Protein AF-A0A937T4M3-F1 (afdb_monomer_lite)

Secondary structure (DSSP, 8-state):
--------------------------TT-EEEEE-TT--TTS-S--SS--TTSS---BS-HHHHHHHHHHHHHTT---S-EEEEE-SEEEE-SS-----GGG---SSS-EEEEEPTT--EEEE-S------EE-STT-EE---HHHHTTS---S--EETTEEPPPP-SSPP-TT-TTTTT---EEEEESTT-TT-SEEEEPTT------S-GGG-EEEE--TTSS--EEEEEEEEETTTTEEEESS----SGGGG--

Foldseek 3Di:
DDDDDDDDDDDPPPPPPPPQPPPPDDVLEAEFEEECPADLQALRRACAQDPVNRHHHHPDPLSVQVSLLVCVVVVVRPWAYEYEYAADEAADCDDPDDDPSSQADPGHHYYYYHDPPHDYHYDPDDDDDAWDDDPDPDIDHDDVCVVVVVDDDDWDDDPNRIDDDDDPPDQDPVCNPPPRDFDFPAAVVGPDLFGQKTAGDPVRDDDPDPCQQVAWDFDQGDPSPDTDTFGFPDADVVRRMTGTPGTDDNDPVVPDD

pLDDT: mean 84.28, std 18.95, range [24.83, 98.69]

Sequence (257 aa):
MKDVALVLLTLAFSGRTLAEQPVTEKPNHAHFYVSAIGKDNWSGRLSVQNAEETDGPFATLTRARNAIRELKSEKRSKGPVTVMVLGGTYYLTEPFVLDSQDTGTDQEPITYTAYPGQKPILSGGRKIVGWEPYQGNILRCHLPETKEGRWSFRQLFFNGERQIRARWPNRKPNDPLYGGWAFVEATLPEGDQKAAEFRFAPDGAPRHWARPGQAEVNVFPWYCWVNDIIPVKQVDTGNRMIILGRRVQPGFMSLMP

Structure (mmCIF, N/CA/C/O backbone):
data_AF-A0A937T4M3-F1
#
_entry.id   AF-A0A937T4M3-F1
#
loop_
_atom_site.group_PDB
_atom_site.id
_atom_site.type_symbol
_atom_site.label_atom_id
_atom_site.label_alt_id
_atom_site.label_comp_id
_atom_site.label_asym_id
_atom_site.label_entity_id
_atom_site.label_seq_id
_atom_site.pdbx_PDB_ins_code
_atom_site.Cartn_x
_atom_site.Cartn_y
_atom_site.Cartn_z
_atom_site.occupancy
_atom_site.B_iso_or_equiv
_atom_site.auth_seq_id
_atom_site.auth_comp_id
_atom_site.auth_asym_id
_atom_site.auth_atom_id
_atom_site.pdbx_PDB_model_num
ATOM 1 N N . MET A 1 1 ? -6.800 -70.347 -1.970 1.00 42.44 1 MET A N 1
ATOM 2 C CA . MET A 1 1 ? -5.768 -69.866 -1.026 1.00 42.44 1 MET A CA 1
ATOM 3 C C . MET A 1 1 ? -5.317 -68.482 -1.460 1.00 42.44 1 MET A C 1
ATOM 5 O O . MET A 1 1 ? -4.947 -68.336 -2.620 1.00 42.44 1 MET A O 1
ATOM 9 N N . LYS A 1 2 ? -5.312 -67.546 -0.497 1.00 32.84 2 LYS A N 1
ATOM 10 C CA . LYS A 1 2 ? -5.018 -66.098 -0.565 1.00 32.84 2 LYS A CA 1
ATOM 11 C C . LYS A 1 2 ? -6.239 -65.201 -0.785 1.00 32.84 2 LYS A C 1
ATOM 13 O O . LYS A 1 2 ? -6.404 -64.581 -1.826 1.00 32.84 2 LYS A O 1
ATOM 18 N N . ASP A 1 3 ? -7.042 -65.132 0.272 1.00 31.11 3 ASP A N 1
ATOM 19 C CA . ASP A 1 3 ? -7.980 -64.050 0.557 1.00 31.11 3 ASP A CA 1
ATOM 20 C C . ASP A 1 3 ? -7.201 -62.752 0.826 1.00 31.11 3 ASP A C 1
ATOM 22 O O . ASP A 1 3 ? -6.301 -62.716 1.668 1.00 31.11 3 ASP A O 1
ATOM 26 N N . VAL A 1 4 ? -7.525 -61.688 0.092 1.00 32.62 4 VAL A N 1
ATOM 27 C CA . VAL A 1 4 ? -7.014 -60.334 0.333 1.00 32.62 4 VAL A CA 1
ATOM 28 C C . VAL A 1 4 ? -8.063 -59.596 1.157 1.00 32.62 4 VAL A C 1
ATOM 30 O O . VAL A 1 4 ? -9.140 -59.273 0.663 1.00 32.62 4 VAL A O 1
ATOM 33 N N . ALA A 1 5 ? -7.755 -59.352 2.430 1.00 29.91 5 ALA A N 1
ATOM 34 C CA . ALA A 1 5 ? -8.576 -58.536 3.314 1.00 29.91 5 ALA A CA 1
ATOM 35 C C . ALA A 1 5 ? -8.382 -57.046 2.986 1.00 29.91 5 ALA A C 1
ATOM 37 O O . ALA A 1 5 ? -7.282 -56.507 3.106 1.00 29.91 5 ALA A O 1
ATOM 38 N N . LEU A 1 6 ? -9.462 -56.379 2.580 1.00 25.73 6 LEU A N 1
ATOM 39 C CA . LEU A 1 6 ? -9.534 -54.928 2.438 1.00 25.73 6 LEU A CA 1
ATOM 40 C C . LEU A 1 6 ? -9.825 -54.317 3.818 1.00 25.73 6 LEU A C 1
ATOM 42 O O . LEU A 1 6 ? -10.944 -54.405 4.316 1.00 25.73 6 LEU A O 1
ATOM 46 N N . VAL A 1 7 ? -8.822 -53.703 4.448 1.00 29.66 7 VAL A N 1
ATOM 47 C CA . VAL A 1 7 ? -9.009 -52.918 5.679 1.00 29.66 7 VAL A CA 1
ATOM 48 C C . VAL A 1 7 ? -9.387 -51.490 5.283 1.00 29.66 7 VAL A C 1
ATOM 50 O O . VAL A 1 7 ? -8.541 -50.714 4.843 1.00 29.66 7 VAL A O 1
ATOM 53 N N . LEU A 1 8 ? -10.668 -51.140 5.426 1.00 25.50 8 LEU A N 1
ATOM 54 C CA . LEU A 1 8 ? -11.127 -49.752 5.373 1.00 25.50 8 LEU A CA 1
ATOM 55 C C . LEU A 1 8 ? -10.746 -49.057 6.688 1.00 25.50 8 LEU A C 1
ATOM 57 O O . LEU A 1 8 ? -11.335 -49.320 7.734 1.00 25.50 8 LEU A O 1
ATOM 61 N N . LEU A 1 9 ? -9.764 -48.158 6.635 1.00 24.83 9 LEU A N 1
ATOM 62 C CA . LEU A 1 9 ? -9.424 -47.272 7.744 1.00 24.83 9 LEU A CA 1
ATOM 63 C C . LEU A 1 9 ? -10.289 -46.004 7.647 1.00 24.83 9 LEU A C 1
ATOM 65 O O . LEU A 1 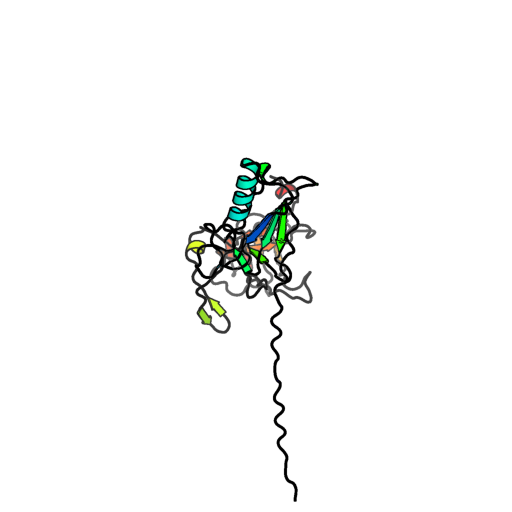9 ? -9.943 -45.050 6.952 1.00 24.83 9 LEU A O 1
ATOM 69 N N . THR A 1 10 ? -11.440 -45.983 8.317 1.00 30.28 10 THR A N 1
ATOM 70 C CA . THR A 1 10 ? -12.223 -44.752 8.501 1.00 30.28 10 THR A CA 1
ATOM 71 C C . THR A 1 10 ? -11.515 -43.837 9.498 1.00 30.28 10 THR A C 1
ATOM 73 O O . THR A 1 10 ? -11.584 -44.042 10.708 1.00 30.28 10 THR A O 1
ATOM 76 N N . LEU A 1 11 ? -10.833 -42.811 8.987 1.00 27.94 11 LEU A N 1
ATOM 77 C CA . LEU A 1 11 ? -10.357 -41.675 9.774 1.00 27.94 11 LEU A CA 1
ATOM 78 C C . LEU A 1 11 ? -11.560 -40.816 10.183 1.00 27.94 11 LEU A C 1
ATOM 80 O O . LEU A 1 11 ? -12.058 -40.005 9.405 1.00 27.94 11 LEU A O 1
ATOM 84 N N . ALA A 1 12 ? -12.032 -40.998 11.414 1.00 31.58 12 ALA A N 1
ATOM 85 C CA . ALA A 1 12 ? -12.946 -40.058 12.043 1.00 31.58 12 ALA A CA 1
ATOM 86 C C . ALA A 1 12 ? -12.181 -38.759 12.344 1.00 31.58 12 ALA A C 1
ATOM 88 O O . ALA A 1 12 ? -11.452 -38.669 13.331 1.00 31.58 12 ALA A O 1
ATOM 89 N N . PHE A 1 13 ? -12.334 -37.745 11.489 1.00 32.81 13 PHE A N 1
ATOM 90 C CA . PHE A 1 13 ? -11.972 -36.374 11.841 1.00 32.81 13 PHE A CA 1
ATOM 91 C C . PHE A 1 13 ? -12.965 -35.884 12.895 1.00 32.81 13 PHE A C 1
ATOM 93 O O . PHE A 1 13 ? -14.031 -35.356 12.583 1.00 32.81 13 PHE A O 1
ATOM 100 N N . SER A 1 14 ? -12.623 -36.064 14.167 1.00 35.25 14 SER A N 1
ATOM 101 C CA . SER A 1 14 ? -13.222 -35.296 15.250 1.00 35.25 14 SER A CA 1
ATOM 102 C C . SER A 1 14 ? -12.767 -33.848 15.086 1.00 35.25 14 SER A C 1
ATOM 104 O O . SER A 1 14 ? -11.708 -33.437 15.561 1.00 35.25 14 SER A O 1
ATOM 106 N N . GLY A 1 15 ? -13.561 -33.074 14.344 1.00 34.56 15 GLY A N 1
ATOM 107 C CA . GLY A 1 15 ? -13.435 -31.628 14.273 1.00 34.56 15 GLY A CA 1
ATOM 108 C C . GLY A 1 15 ? -13.580 -31.057 15.677 1.00 34.56 15 GLY A C 1
ATOM 109 O O . GLY A 1 15 ? -14.687 -30.865 16.170 1.00 34.56 15 GLY A O 1
ATOM 110 N N . ARG A 1 16 ? -12.454 -30.811 16.348 1.00 33.50 16 ARG A N 1
ATOM 111 C CA . ARG A 1 16 ? -12.427 -29.934 17.512 1.00 33.50 16 ARG A CA 1
ATOM 112 C C . ARG A 1 16 ? -12.706 -28.532 16.996 1.00 33.50 16 ARG A C 1
ATOM 114 O O . ARG A 1 16 ? -11.809 -27.872 16.479 1.00 33.50 16 ARG A O 1
ATOM 121 N N . THR A 1 17 ? -13.948 -28.088 17.140 1.00 36.16 17 THR A N 1
ATOM 122 C CA . THR A 1 17 ? -14.266 -26.665 17.195 1.00 36.16 17 THR A CA 1
ATOM 123 C C . THR A 1 17 ? -13.347 -26.069 18.257 1.00 36.16 17 THR A C 1
ATOM 125 O O . THR A 1 17 ? -13.448 -26.424 19.433 1.00 36.16 17 THR A O 1
ATOM 128 N N . LEU A 1 18 ? -12.379 -25.246 17.850 1.00 37.94 18 LEU A N 1
ATOM 129 C CA . LEU A 1 18 ? -11.660 -24.401 18.793 1.00 37.94 18 LEU A CA 1
ATOM 130 C C . LEU A 1 18 ? -12.721 -23.484 19.392 1.00 37.94 18 LEU A C 1
ATOM 132 O O . LEU A 1 18 ? -13.210 -22.586 18.714 1.00 37.94 18 LEU A O 1
ATOM 136 N N . ALA A 1 19 ? -13.139 -23.788 20.619 1.00 35.75 19 ALA A N 1
ATOM 137 C CA . ALA A 1 19 ? -13.998 -22.910 21.384 1.00 35.75 19 ALA A CA 1
ATOM 138 C C . ALA A 1 19 ? -13.319 -21.538 21.429 1.00 35.75 19 ALA A C 1
ATOM 140 O O . ALA A 1 19 ? -12.180 -21.417 21.889 1.00 35.75 19 ALA A O 1
ATOM 141 N N . GLU A 1 20 ? -14.006 -20.536 20.888 1.00 46.78 20 GLU A N 1
ATOM 142 C CA . GLU A 1 20 ? -13.655 -19.132 21.028 1.00 46.78 20 GLU A CA 1
ATOM 143 C C . GLU A 1 20 ? -13.553 -18.873 22.534 1.00 46.78 20 GLU A C 1
ATOM 145 O O . GLU A 1 20 ? -14.538 -19.021 23.259 1.00 46.78 20 GLU A O 1
ATOM 150 N N . GLN A 1 21 ? -12.343 -18.632 23.048 1.00 38.19 21 GLN A N 1
ATOM 151 C CA . GLN A 1 21 ? -12.206 -18.348 24.470 1.00 38.19 21 GLN A CA 1
ATOM 152 C C . GLN A 1 21 ? -12.848 -16.984 24.722 1.00 38.19 21 GLN A C 1
ATOM 154 O O . GLN A 1 21 ? -12.379 -15.999 24.144 1.00 38.19 21 GLN A O 1
ATOM 159 N N . PRO A 1 22 ? -13.905 -16.902 25.550 1.00 45.19 22 PRO A N 1
ATOM 160 C CA . PRO A 1 22 ? -14.488 -15.620 25.887 1.00 45.19 22 PRO A CA 1
ATOM 161 C C . PRO A 1 22 ? -13.402 -14.783 26.556 1.00 45.19 22 PRO A C 1
ATOM 163 O O . PRO A 1 22 ? -12.765 -15.214 27.520 1.00 45.19 22 PRO A O 1
ATOM 166 N N . VAL A 1 23 ? -13.162 -13.593 26.010 1.00 53.38 23 VAL A N 1
ATOM 167 C CA . VAL A 1 23 ? -12.323 -12.591 26.660 1.00 53.38 23 VAL A CA 1
ATOM 168 C C . VAL A 1 23 ? -12.981 -12.313 28.007 1.00 53.38 23 VAL A C 1
ATOM 170 O O . VAL A 1 23 ? -14.101 -11.815 28.058 1.00 53.38 23 VAL A O 1
ATOM 173 N N . THR A 1 24 ? -12.328 -12.703 29.102 1.00 45.25 24 THR A N 1
ATOM 174 C CA . THR A 1 24 ? -12.818 -12.429 30.455 1.00 45.25 24 THR A CA 1
ATOM 175 C C . THR A 1 24 ? -12.895 -10.917 30.639 1.00 45.25 24 THR A C 1
ATOM 177 O O . THR A 1 24 ? -11.853 -10.265 30.747 1.00 45.25 24 THR A O 1
ATOM 180 N N . GLU A 1 25 ? -14.112 -10.367 30.646 1.00 49.03 25 GLU A N 1
ATOM 181 C CA . GLU A 1 25 ? -14.362 -8.951 30.908 1.00 49.03 25 GLU A CA 1
ATOM 182 C C . GLU A 1 25 ? -13.807 -8.595 32.288 1.00 49.03 25 GLU A C 1
ATOM 184 O O . GLU A 1 25 ? -14.302 -9.039 33.326 1.00 49.03 25 GLU A O 1
ATOM 189 N N . LYS A 1 26 ? -12.745 -7.790 32.313 1.00 51.88 26 LYS A N 1
ATOM 190 C CA . LYS A 1 26 ? -12.347 -7.115 33.546 1.00 51.88 26 LYS A CA 1
ATOM 191 C C . LYS A 1 26 ? -13.388 -6.031 33.833 1.00 51.88 26 LYS A C 1
ATOM 193 O O . LYS A 1 26 ? -13.766 -5.314 32.902 1.00 51.88 26 LYS A O 1
ATOM 198 N N . PRO A 1 27 ? -13.831 -5.855 35.090 1.00 57.97 27 PRO A N 1
ATOM 199 C CA . PRO A 1 27 ? -14.722 -4.754 35.426 1.00 57.97 27 PRO A CA 1
ATOM 200 C C . PRO A 1 27 ? -14.080 -3.433 34.975 1.00 57.97 27 PRO A C 1
ATOM 202 O O . PRO A 1 27 ? -12.912 -3.177 35.259 1.00 57.97 27 PRO A O 1
ATOM 205 N N . ASN A 1 28 ? -14.850 -2.631 34.236 1.00 72.12 28 ASN A N 1
ATOM 206 C CA . ASN A 1 28 ? -14.458 -1.362 33.609 1.00 72.12 28 ASN A CA 1
ATOM 207 C C . ASN A 1 28 ? -13.518 -1.424 32.381 1.00 72.12 28 ASN A C 1
ATOM 209 O O . ASN A 1 28 ? -13.041 -0.377 31.947 1.00 72.12 28 ASN A O 1
ATOM 213 N N . HIS A 1 29 ? -13.285 -2.590 31.771 1.00 83.69 29 HIS A N 1
ATOM 214 C CA . HIS A 1 29 ? -12.584 -2.687 30.481 1.00 83.69 29 HIS A CA 1
ATOM 215 C C . HIS A 1 29 ? -13.592 -2.668 29.329 1.00 83.69 29 HIS A C 1
ATOM 217 O O . HIS A 1 29 ? -14.415 -3.571 29.201 1.00 83.69 29 HIS A O 1
ATOM 223 N N . ALA A 1 30 ? -13.531 -1.659 28.460 1.00 85.81 30 ALA A N 1
ATOM 224 C CA . ALA A 1 30 ? -1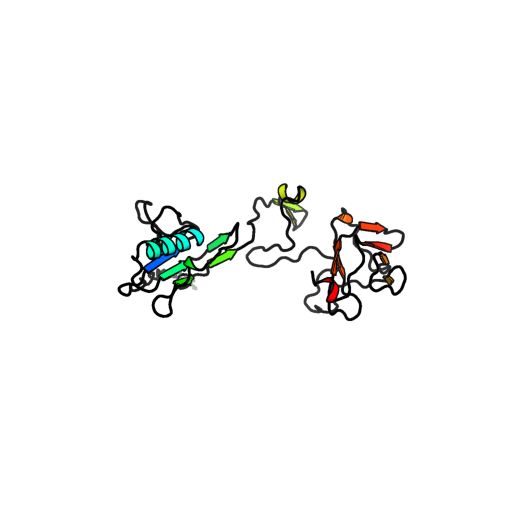4.409 -1.591 27.294 1.00 85.81 30 ALA A CA 1
ATOM 225 C C . ALA A 1 30 ? -13.796 -2.327 26.091 1.00 85.81 30 ALA A C 1
ATOM 227 O O . ALA A 1 30 ? -12.671 -2.037 25.680 1.00 85.81 30 ALA A O 1
ATOM 228 N N . HIS A 1 31 ? -14.555 -3.236 25.479 1.00 93.69 31 HIS A N 1
ATOM 229 C CA . HIS A 1 31 ? -14.153 -3.932 24.256 1.00 93.69 31 HIS A CA 1
ATOM 230 C C . HIS A 1 31 ? -14.969 -3.452 23.054 1.00 93.69 31 HIS A C 1
ATOM 232 O O . HIS A 1 31 ? -16.184 -3.262 23.151 1.00 93.69 31 HIS A O 1
ATOM 238 N N . PHE A 1 32 ? -14.292 -3.245 21.929 1.00 98.06 32 PHE A N 1
ATOM 239 C CA . PHE A 1 32 ? -14.907 -3.075 20.618 1.00 98.06 32 PHE A CA 1
ATOM 240 C C . PHE A 1 32 ? -14.309 -4.074 19.634 1.00 98.06 32 PHE A C 1
ATOM 242 O O . PHE A 1 32 ? -13.124 -4.394 19.711 1.00 98.06 32 PHE A O 1
ATOM 249 N N . TYR A 1 33 ? -15.114 -4.518 18.680 1.00 98.56 33 TYR A N 1
ATOM 250 C CA . TYR A 1 33 ? -14.721 -5.456 17.641 1.00 98.56 33 TYR A CA 1
ATOM 251 C C . TYR A 1 33 ? -14.877 -4.812 16.269 1.00 98.56 33 TYR A C 1
ATOM 253 O O . TYR A 1 33 ? -15.847 -4.098 16.014 1.00 98.56 33 TYR A O 1
ATOM 261 N N . VAL A 1 34 ? -13.915 -5.068 15.386 1.00 98.62 34 VAL A N 1
ATOM 262 C CA . VAL A 1 34 ? -13.933 -4.620 13.988 1.00 98.62 34 VAL A CA 1
ATOM 263 C C . VAL A 1 34 ? -13.806 -5.843 13.091 1.00 98.62 34 VAL A C 1
ATOM 265 O O . VAL A 1 34 ? -12.888 -6.637 13.279 1.00 98.62 34 VAL A O 1
ATOM 268 N N . SER A 1 35 ? -14.714 -5.995 12.129 1.00 98.00 35 SER A N 1
ATOM 269 C CA . SER A 1 35 ? -14.778 -7.132 11.208 1.00 98.00 35 SER A CA 1
ATOM 270 C C . SER A 1 35 ? -14.990 -6.669 9.771 1.00 98.00 35 SER A C 1
ATOM 272 O O . SER A 1 35 ? -15.768 -5.754 9.520 1.00 98.00 35 SER A O 1
ATOM 274 N N . ALA A 1 36 ? -14.359 -7.340 8.803 1.00 95.12 36 ALA A N 1
ATOM 275 C CA . ALA A 1 36 ? -14.521 -7.038 7.376 1.00 95.12 36 ALA A CA 1
ATOM 276 C C . ALA A 1 36 ? -15.955 -7.274 6.852 1.00 95.12 36 ALA A C 1
ATOM 278 O O . ALA A 1 36 ? -16.286 -6.824 5.757 1.00 95.12 36 ALA A O 1
ATOM 279 N N . ILE A 1 37 ? -16.789 -7.980 7.624 1.00 94.56 37 ILE A N 1
ATOM 280 C CA . ILE A 1 37 ? -18.222 -8.201 7.364 1.00 94.56 37 ILE A CA 1
ATOM 281 C C . ILE A 1 37 ? -19.127 -7.495 8.392 1.00 94.56 37 ILE A C 1
ATOM 283 O O . ILE A 1 37 ? -20.321 -7.771 8.447 1.00 94.56 37 ILE A O 1
ATOM 287 N N . GLY A 1 38 ? -18.557 -6.631 9.240 1.00 96.69 38 GLY A N 1
ATOM 288 C CA . GLY A 1 38 ? -19.299 -5.863 10.238 1.00 96.69 38 GLY A CA 1
ATOM 289 C C . GLY A 1 38 ? -20.151 -4.747 9.630 1.00 96.69 38 GLY A C 1
ATOM 290 O O . GLY A 1 38 ? -20.160 -4.539 8.413 1.00 96.69 38 GLY A O 1
ATOM 291 N N . LYS A 1 39 ? -20.841 -3.987 10.487 1.00 98.12 39 LYS A N 1
ATOM 292 C CA . LYS A 1 39 ? -21.606 -2.793 10.090 1.00 98.12 39 LYS A CA 1
ATOM 293 C C . LYS A 1 39 ? -21.333 -1.639 11.054 1.00 98.12 39 LYS A C 1
ATOM 295 O O . LYS A 1 39 ? -21.323 -1.814 12.267 1.00 98.12 39 LYS A O 1
ATOM 300 N N . ASP A 1 40 ? -21.129 -0.434 10.524 1.00 97.94 40 ASP A N 1
ATOM 301 C CA . ASP A 1 40 ? -20.774 0.740 11.343 1.00 97.94 40 ASP A CA 1
ATOM 302 C C . ASP A 1 40 ? -21.955 1.350 12.120 1.00 97.94 40 ASP A C 1
ATOM 304 O O . ASP A 1 40 ? -21.757 2.217 12.974 1.00 97.94 40 ASP A O 1
ATOM 308 N N . ASN A 1 41 ? -23.177 0.882 11.855 1.00 97.69 41 ASN A N 1
ATOM 309 C CA . ASN A 1 41 ? -24.376 1.222 12.620 1.00 97.69 41 ASN A CA 1
ATOM 310 C C . ASN A 1 41 ? -24.656 0.260 13.791 1.00 97.69 41 ASN A C 1
ATOM 312 O O . ASN A 1 41 ? -25.595 0.505 14.544 1.00 97.69 41 ASN A O 1
ATOM 316 N N . TRP A 1 42 ? -23.871 -0.808 13.952 1.00 97.94 42 TRP A N 1
ATOM 317 C CA . TRP A 1 42 ? -23.927 -1.681 15.125 1.00 97.94 42 TRP A CA 1
ATOM 318 C C . TRP A 1 42 ? -23.203 -1.056 16.324 1.00 97.94 42 TRP A C 1
ATOM 320 O O . TRP A 1 42 ? -22.601 0.010 16.210 1.00 97.94 42 TRP A O 1
ATOM 330 N N . SER A 1 43 ? -23.277 -1.689 17.494 1.00 97.00 43 SER A N 1
ATOM 331 C CA . SER A 1 43 ? -22.631 -1.210 18.721 1.00 97.00 43 SER A CA 1
ATOM 332 C C . SER A 1 43 ? -21.128 -1.490 18.758 1.00 97.00 43 SER A C 1
ATOM 334 O O . SER A 1 43 ? -20.401 -0.857 19.529 1.00 97.00 43 SER A O 1
ATOM 336 N N . GLY A 1 44 ? -20.663 -2.466 17.972 1.00 97.50 44 GLY A N 1
ATOM 337 C CA . GLY A 1 44 ? -19.290 -2.952 17.998 1.00 97.50 44 GLY A CA 1
ATOM 338 C C . GLY A 1 44 ? -18.947 -3.770 19.243 1.00 97.50 44 GLY A C 1
ATOM 339 O O . GLY A 1 44 ? -17.775 -4.081 19.436 1.00 97.50 44 GLY A O 1
ATOM 340 N N . ARG A 1 45 ? -19.912 -4.092 20.118 1.00 96.06 45 ARG A N 1
ATOM 341 C CA . ARG A 1 45 ? -19.672 -4.788 21.400 1.00 96.06 45 ARG A CA 1
ATOM 342 C C . ARG A 1 45 ? -19.640 -6.307 21.292 1.00 96.06 45 ARG 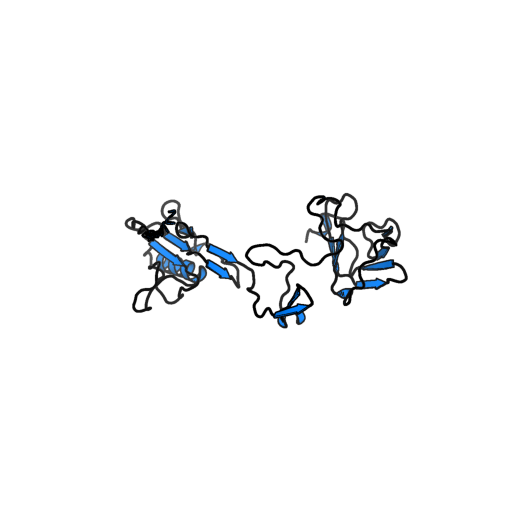A C 1
ATOM 344 O O . ARG A 1 45 ? -19.169 -6.957 22.218 1.00 96.06 45 ARG A O 1
ATOM 351 N N . LEU A 1 46 ? -20.096 -6.863 20.175 1.00 96.25 46 LEU A N 1
ATOM 352 C CA . LEU A 1 46 ? -20.086 -8.300 19.918 1.00 96.25 46 LEU A CA 1
ATOM 353 C C . LEU A 1 46 ? -19.028 -8.637 18.862 1.00 96.25 46 LEU A C 1
ATOM 355 O O . LEU A 1 46 ? -18.903 -7.933 17.860 1.00 96.25 46 LEU A O 1
ATOM 359 N N . SER A 1 47 ? -18.268 -9.715 19.072 1.00 94.56 47 SER A N 1
ATOM 360 C CA . SER A 1 47 ? -17.293 -10.208 18.085 1.00 94.56 47 SER A CA 1
ATOM 361 C C . SER A 1 47 ? -17.963 -10.858 16.873 1.00 94.56 47 SER A C 1
ATOM 363 O O . SER A 1 47 ? -17.383 -10.890 15.788 1.00 94.56 47 SER A O 1
ATOM 365 N N . VAL A 1 48 ? -19.196 -11.333 17.047 1.00 94.38 48 VAL A N 1
ATOM 366 C CA . VAL A 1 48 ? -20.036 -11.965 16.028 1.00 94.38 48 VAL A CA 1
ATOM 367 C C . VAL A 1 48 ? -21.377 -11.237 15.990 1.00 94.38 48 VAL A C 1
ATOM 369 O O . VAL A 1 48 ? -21.835 -10.729 17.012 1.00 94.38 48 VAL A O 1
ATOM 372 N N . GLN A 1 49 ? -21.996 -11.157 14.812 1.00 96.12 49 GLN A N 1
ATOM 373 C CA . GLN A 1 49 ? -23.350 -10.616 14.692 1.00 96.12 49 GLN A CA 1
ATOM 374 C C . GLN A 1 49 ? -24.347 -11.425 15.536 1.00 96.12 49 GLN A C 1
ATOM 376 O O . GLN A 1 49 ? -24.219 -12.649 15.641 1.00 96.12 49 GLN A O 1
ATOM 381 N N . ASN A 1 50 ? -25.345 -10.763 16.122 1.00 95.88 50 ASN A N 1
ATOM 382 C CA . ASN A 1 50 ? -26.442 -11.467 16.785 1.00 95.88 50 ASN A CA 1
ATOM 383 C C . ASN A 1 50 ? -27.386 -12.126 15.764 1.00 95.88 50 ASN A C 1
ATOM 385 O O . ASN A 1 50 ? -27.339 -11.839 14.567 1.00 95.88 50 ASN A O 1
ATOM 389 N N . ALA A 1 51 ? -28.252 -13.023 16.243 1.00 95.75 51 ALA A N 1
ATOM 390 C CA . ALA A 1 51 ? -29.166 -13.782 15.388 1.00 95.75 51 ALA A CA 1
ATOM 391 C C . ALA A 1 51 ? -30.159 -12.883 14.632 1.00 95.75 51 ALA A C 1
ATOM 393 O O . ALA A 1 51 ? -30.575 -13.210 13.524 1.00 95.75 51 ALA A O 1
ATOM 394 N N . GLU A 1 52 ? -30.508 -11.739 15.216 1.00 95.38 52 GLU A N 1
ATOM 395 C CA . GLU A 1 52 ? -31.434 -10.765 14.644 1.00 95.38 52 GLU A CA 1
ATOM 396 C C . GLU A 1 52 ? -30.760 -9.799 13.650 1.00 95.38 52 GLU A C 1
ATOM 398 O O . GLU A 1 52 ? -31.438 -8.953 13.073 1.00 95.38 52 GLU A O 1
ATOM 403 N N . GLU A 1 53 ? -29.436 -9.891 13.462 1.00 93.88 53 GLU A N 1
ATOM 404 C CA . GLU A 1 53 ? -28.610 -8.984 12.644 1.00 93.88 53 GLU A CA 1
ATOM 405 C C . GLU A 1 53 ? -28.753 -7.487 12.988 1.00 93.88 53 GLU A C 1
ATOM 407 O O . GLU A 1 53 ? -28.480 -6.595 12.170 1.00 93.88 53 GLU A O 1
ATOM 412 N N . THR A 1 54 ? -29.173 -7.199 14.218 1.00 96.31 54 THR A N 1
ATOM 413 C CA . THR A 1 54 ? -29.353 -5.847 14.752 1.00 96.31 54 THR A CA 1
ATOM 414 C C . THR A 1 54 ? -28.114 -5.327 15.473 1.00 96.31 54 THR A C 1
ATOM 416 O O . THR A 1 54 ? -28.003 -4.116 15.660 1.00 96.31 54 THR A O 1
ATOM 419 N N . ASP A 1 55 ? -27.172 -6.202 15.830 1.00 97.69 55 ASP A N 1
ATOM 420 C CA . ASP A 1 55 ? -25.911 -5.839 16.469 1.00 97.69 55 ASP A CA 1
ATOM 421 C C . ASP A 1 55 ? -24.758 -6.783 16.080 1.00 97.69 55 ASP A C 1
ATOM 423 O O . ASP A 1 55 ? -24.965 -7.886 15.573 1.00 97.69 55 ASP A O 1
ATOM 427 N N . GLY A 1 56 ? -23.522 -6.345 16.310 1.00 97.56 56 GLY A N 1
ATOM 428 C CA . GLY A 1 56 ? -22.312 -7.043 15.890 1.00 97.56 56 GLY A CA 1
ATOM 429 C C . GLY A 1 56 ? -21.062 -6.153 15.920 1.00 97.56 56 GLY A C 1
ATOM 430 O O . GLY A 1 56 ? -21.078 -5.070 16.514 1.00 97.56 56 GLY A O 1
ATOM 431 N N . PRO A 1 57 ? -19.968 -6.580 15.265 1.00 98.38 57 PRO A N 1
ATOM 432 C CA . PRO A 1 57 ? -18.734 -5.802 15.161 1.00 98.38 57 PRO A CA 1
ATOM 433 C C . PRO A 1 57 ? -18.880 -4.610 14.200 1.00 98.38 57 PRO A C 1
ATOM 435 O O . PRO A 1 57 ? -19.583 -4.687 13.192 1.00 98.38 57 PRO A O 1
ATOM 438 N N . PHE A 1 58 ? -18.138 -3.529 14.438 1.00 98.69 58 PHE A N 1
ATOM 439 C CA . PHE A 1 58 ? -18.026 -2.439 13.466 1.00 98.69 58 PHE A CA 1
ATOM 440 C C . PHE A 1 58 ? -17.395 -2.924 12.152 1.00 98.69 58 PHE A C 1
ATOM 442 O O . PHE A 1 58 ? -16.609 -3.875 12.145 1.00 98.69 58 PHE A O 1
ATOM 449 N N . ALA A 1 59 ? -17.691 -2.249 11.041 1.00 97.69 59 ALA A N 1
ATOM 450 C CA . ALA A 1 59 ? -17.046 -2.521 9.757 1.00 97.69 59 ALA A CA 1
ATOM 451 C C . ALA A 1 59 ? -15.653 -1.873 9.673 1.00 97.69 59 ALA A C 1
ATOM 453 O O . ALA A 1 59 ? -14.747 -2.405 9.026 1.00 97.69 59 ALA A O 1
ATOM 454 N N . THR A 1 60 ? -15.471 -0.713 10.316 1.00 97.81 60 THR A N 1
ATOM 455 C CA . THR A 1 60 ? -14.279 0.125 10.140 1.00 97.81 60 THR A CA 1
ATOM 456 C C . THR A 1 60 ? -13.565 0.485 11.444 1.00 97.81 60 THR A C 1
ATOM 458 O O . THR A 1 60 ? -14.164 0.650 12.509 1.00 97.81 60 THR A O 1
ATOM 461 N N . LEU A 1 61 ? -12.243 0.691 11.342 1.00 98.00 61 LEU A N 1
ATOM 462 C CA . LEU A 1 61 ? -11.434 1.283 12.418 1.00 98.00 61 LEU A CA 1
ATOM 463 C C . LEU A 1 61 ? -11.901 2.701 12.764 1.00 98.00 61 LEU A C 1
ATOM 465 O O . LEU A 1 61 ? -11.911 3.085 13.932 1.00 98.00 61 LEU A O 1
ATOM 469 N N . THR A 1 62 ? -12.311 3.470 11.753 1.00 97.81 62 THR A N 1
ATOM 470 C CA . THR A 1 62 ? -12.820 4.834 11.915 1.00 97.81 62 THR A CA 1
ATOM 471 C C . THR A 1 62 ? -14.047 4.862 12.816 1.00 97.81 62 THR A C 1
ATOM 473 O O . THR A 1 62 ? -14.112 5.686 13.731 1.00 97.81 62 THR A O 1
ATOM 476 N N . ARG A 1 63 ? -14.997 3.938 12.626 1.00 98.19 63 ARG A N 1
ATOM 477 C CA . ARG A 1 63 ? -16.163 3.847 13.504 1.00 98.19 63 ARG A CA 1
ATOM 478 C C . ARG A 1 63 ? -15.778 3.468 14.930 1.00 98.19 63 ARG A C 1
ATOM 480 O O . ARG A 1 63 ? -16.264 4.121 15.852 1.00 98.19 63 ARG A O 1
ATOM 487 N N . ALA A 1 64 ? -14.877 2.499 15.112 1.00 98.19 64 ALA A N 1
ATOM 488 C CA . ALA A 1 64 ? -14.384 2.116 16.437 1.00 98.19 64 ALA A CA 1
ATOM 489 C C . ALA A 1 64 ? -13.734 3.299 17.176 1.00 98.19 64 ALA A C 1
ATOM 491 O O . ALA A 1 64 ? -14.062 3.563 18.332 1.00 98.19 64 ALA A O 1
ATOM 492 N N . ARG A 1 65 ? -12.883 4.073 16.489 1.00 98.25 65 ARG A N 1
ATOM 493 C CA . ARG A 1 65 ? -12.300 5.316 17.018 1.00 98.25 65 ARG A CA 1
ATOM 494 C C . ARG A 1 65 ? -13.383 6.315 17.427 1.00 98.25 65 ARG A C 1
ATOM 496 O O . ARG A 1 65 ? -13.338 6.851 18.529 1.00 98.25 65 ARG A O 1
ATOM 503 N N . ASN A 1 66 ? -14.376 6.550 16.569 1.00 98.00 66 ASN A N 1
ATOM 504 C CA . ASN A 1 66 ? -15.464 7.485 16.867 1.00 98.00 66 ASN A CA 1
ATOM 505 C C . ASN A 1 66 ? -16.280 7.037 18.094 1.00 98.00 66 ASN A C 1
ATOM 507 O O . ASN A 1 66 ? -16.582 7.862 18.949 1.00 98.00 66 ASN A O 1
ATOM 511 N N . ALA A 1 67 ? -16.539 5.735 18.247 1.00 97.25 67 ALA A N 1
ATOM 512 C CA . ALA A 1 67 ? -17.215 5.192 19.425 1.00 97.25 67 ALA A CA 1
ATOM 513 C C . ALA A 1 67 ? -16.400 5.398 20.717 1.00 97.25 67 ALA A C 1
ATOM 515 O O . ALA A 1 67 ? -16.959 5.691 21.773 1.00 97.25 67 ALA A O 1
ATOM 516 N N . ILE A 1 68 ? -15.067 5.308 20.647 1.00 96.50 68 ILE A N 1
ATOM 517 C CA . ILE A 1 68 ? -14.189 5.645 21.780 1.00 96.50 68 ILE A CA 1
ATOM 518 C C . ILE A 1 68 ? -14.296 7.134 22.130 1.00 96.50 68 ILE A C 1
ATOM 520 O O . ILE A 1 68 ? -14.411 7.484 23.305 1.00 96.50 68 ILE A O 1
ATOM 524 N N . ARG A 1 69 ? -14.297 8.017 21.126 1.00 96.81 69 ARG A N 1
ATOM 525 C CA . ARG A 1 69 ? -14.467 9.465 21.335 1.00 96.81 69 ARG A CA 1
ATOM 526 C C . ARG A 1 69 ? -15.817 9.789 21.981 1.00 96.81 69 ARG A C 1
ATOM 528 O O . ARG A 1 69 ? -15.851 10.570 22.929 1.00 96.81 69 ARG A O 1
ATOM 535 N N . GLU A 1 70 ? -16.894 9.140 21.536 1.00 95.00 70 GLU A N 1
ATOM 536 C CA . GLU A 1 70 ? -18.231 9.231 22.144 1.00 95.00 70 GLU A CA 1
ATOM 537 C C . GLU A 1 70 ? -18.178 8.839 23.635 1.00 95.00 70 GLU A C 1
ATOM 539 O O . GLU A 1 70 ? -18.523 9.652 24.495 1.00 95.00 70 GLU A O 1
ATOM 544 N N . LEU A 1 71 ? -17.613 7.667 23.972 1.00 92.06 71 LEU A N 1
ATOM 545 C CA . LEU A 1 71 ? -17.447 7.221 25.368 1.00 92.06 71 LEU A CA 1
ATOM 546 C C . LEU A 1 71 ? -16.676 8.216 26.244 1.00 92.06 71 LEU A C 1
ATOM 548 O O . LEU A 1 71 ? -17.034 8.413 27.410 1.00 92.06 71 LEU A O 1
ATOM 552 N N . LYS A 1 72 ? -15.610 8.821 25.707 1.00 91.31 72 LYS A N 1
ATOM 553 C CA . LYS A 1 72 ? -14.804 9.819 26.425 1.00 91.31 72 LYS A CA 1
ATOM 554 C C . LYS A 1 72 ? -15.587 11.108 26.654 1.00 91.31 72 LYS A C 1
ATOM 556 O O . LYS A 1 72 ? -15.604 11.611 27.776 1.00 91.31 72 LYS A O 1
ATOM 561 N N . SER A 1 73 ? -16.252 11.616 25.617 1.00 91.81 73 SER A N 1
ATOM 562 C CA . SER A 1 73 ? -17.038 12.855 25.682 1.00 91.81 73 SER A CA 1
ATOM 563 C C . SER A 1 73 ? -18.166 12.776 26.715 1.00 91.81 73 SER A C 1
ATOM 565 O O . SER A 1 73 ? -18.397 13.720 27.467 1.00 91.81 73 SER A O 1
ATOM 567 N N . GLU A 1 74 ? -18.790 11.607 26.840 1.00 90.62 74 GLU A N 1
ATOM 568 C CA . GLU A 1 74 ? -19.876 11.347 27.783 1.00 90.62 74 GLU A CA 1
ATOM 569 C C . GLU A 1 74 ? -19.395 10.924 29.182 1.00 90.62 74 GLU A C 1
ATOM 571 O O . GLU A 1 74 ? -20.211 10.585 30.040 1.00 90.62 74 GLU A O 1
ATOM 576 N N . LYS A 1 75 ? -18.075 10.915 29.432 1.00 84.38 75 LYS A N 1
ATOM 577 C CA . LYS A 1 75 ? -17.462 10.448 30.692 1.00 84.38 75 LYS A CA 1
ATOM 578 C C . LYS A 1 75 ? -17.914 9.032 31.087 1.00 84.38 75 LYS A C 1
ATOM 580 O O . LYS A 1 75 ? -18.024 8.702 32.268 1.00 84.38 75 LYS A O 1
ATOM 585 N N . ARG A 1 76 ? -18.190 8.191 30.083 1.00 80.19 76 ARG A N 1
ATOM 586 C CA . ARG A 1 76 ? -18.604 6.786 30.239 1.00 80.19 76 ARG A CA 1
ATOM 587 C C . ARG A 1 76 ? -17.432 5.810 30.188 1.00 80.19 76 ARG A C 1
ATOM 589 O O . ARG A 1 76 ? -17.601 4.655 30.569 1.00 80.19 76 ARG A O 1
ATOM 596 N N . SER A 1 77 ? -16.259 6.256 29.740 1.00 76.69 77 SER A N 1
ATOM 597 C CA . SER A 1 77 ? -15.023 5.482 29.875 1.00 76.69 77 SER A CA 1
ATOM 598 C C . SER A 1 77 ? -14.639 5.400 31.353 1.00 76.69 77 SER A C 1
ATOM 600 O O . SER A 1 77 ? -14.452 6.435 31.986 1.00 76.69 77 SER A O 1
ATOM 602 N N . LYS A 1 78 ? -14.575 4.185 31.908 1.00 78.25 78 LYS A N 1
ATOM 603 C CA . LYS A 1 78 ? -14.219 3.926 33.319 1.00 78.25 78 LYS A CA 1
ATOM 604 C C . LYS A 1 78 ? -12.922 3.119 33.473 1.00 78.25 78 LYS A C 1
ATOM 606 O O . LYS A 1 78 ? -12.650 2.603 34.556 1.00 78.25 78 LYS A O 1
ATOM 611 N N . GLY A 1 79 ? -12.186 2.939 32.379 1.00 88.75 79 GLY A N 1
ATOM 612 C CA . GLY A 1 79 ? -11.000 2.101 32.325 1.00 88.75 79 GLY A CA 1
ATOM 613 C C . GLY A 1 79 ? -10.442 1.957 30.905 1.00 88.75 79 GLY A C 1
ATOM 614 O O . GLY A 1 79 ? -10.837 2.708 30.005 1.00 88.75 79 GLY A O 1
ATOM 615 N N . PRO A 1 80 ? -9.523 0.997 30.691 1.00 93.81 80 PRO A N 1
ATOM 616 C CA . PRO A 1 80 ? -8.898 0.740 29.397 1.00 93.81 80 PRO A CA 1
ATOM 617 C C . PRO A 1 80 ? -9.915 0.416 28.299 1.00 93.81 80 PRO A C 1
ATOM 619 O O . PRO A 1 80 ? -10.953 -0.207 28.551 1.00 93.81 80 PRO A O 1
ATOM 622 N N . VAL A 1 81 ? -9.576 0.767 27.057 1.00 95.94 81 VAL A N 1
ATOM 623 C CA . VAL A 1 81 ? -10.372 0.411 25.877 1.00 95.94 81 VAL A CA 1
ATOM 624 C C . VAL A 1 81 ? -9.540 -0.428 24.918 1.00 95.94 81 VAL A C 1
ATOM 626 O O . VAL A 1 81 ? -8.424 -0.061 24.555 1.00 95.94 81 VAL A O 1
ATOM 629 N N . THR A 1 82 ? -10.080 -1.559 24.468 1.00 97.44 82 THR A N 1
ATOM 630 C CA . THR A 1 82 ? -9.433 -2.397 23.453 1.00 97.44 82 THR A CA 1
ATOM 631 C C . THR A 1 82 ? -10.326 -2.570 22.238 1.00 97.44 82 THR A C 1
ATOM 633 O O . THR A 1 82 ? -11.449 -3.051 22.349 1.00 97.44 82 THR A O 1
ATOM 636 N N . VAL A 1 83 ? -9.789 -2.227 21.072 1.00 98.31 83 VAL A N 1
ATOM 637 C CA . VAL A 1 83 ? -10.360 -2.526 19.761 1.00 98.31 83 VAL A CA 1
ATOM 638 C C . VAL A 1 83 ? -9.683 -3.783 19.225 1.00 98.31 83 VAL A C 1
ATOM 640 O O . VAL A 1 83 ? -8.487 -3.771 18.929 1.00 98.31 83 VAL A O 1
ATOM 643 N N . MET A 1 84 ? -10.437 -4.871 19.111 1.00 98.50 84 MET A N 1
ATOM 644 C CA . MET A 1 84 ? -9.978 -6.137 18.549 1.00 98.50 84 MET A CA 1
ATOM 645 C C . MET A 1 84 ? -10.402 -6.240 17.085 1.00 98.50 84 MET A C 1
ATOM 647 O O . MET A 1 84 ? -11.588 -6.266 16.760 1.00 98.50 84 MET A O 1
ATOM 651 N N . VAL A 1 85 ? -9.423 -6.305 16.191 1.00 98.62 85 VAL A N 1
ATOM 652 C CA . VAL A 1 85 ? -9.637 -6.373 14.746 1.00 98.62 85 VAL A CA 1
ATOM 653 C C . VAL A 1 85 ? -9.592 -7.832 14.307 1.00 98.62 85 VAL A C 1
ATOM 655 O O . VAL A 1 85 ? -8.556 -8.495 14.412 1.00 98.62 85 VAL A O 1
ATOM 658 N N . LEU A 1 86 ? -10.722 -8.339 13.825 1.00 98.50 86 LEU A N 1
ATOM 659 C CA . LEU A 1 86 ? -10.859 -9.700 13.322 1.00 98.50 86 LEU A CA 1
ATOM 660 C C . LEU A 1 86 ? -10.075 -9.871 12.013 1.00 98.50 86 LEU A C 1
ATOM 662 O O . LEU A 1 86 ? -9.782 -8.914 11.296 1.00 98.50 86 LEU A O 1
ATOM 666 N N . GLY A 1 87 ? -9.725 -11.109 11.693 1.00 97.56 87 GLY A N 1
ATOM 667 C CA . GLY A 1 87 ? -9.020 -11.503 10.485 1.00 97.56 87 GLY A CA 1
ATOM 668 C C . GLY A 1 87 ? -9.765 -11.076 9.224 1.00 97.56 87 GLY A C 1
ATOM 669 O O . GLY A 1 87 ? -10.988 -11.123 9.142 1.00 97.56 87 GLY A O 1
ATOM 670 N N . GLY A 1 88 ? -9.001 -10.646 8.227 1.00 95.12 88 GLY A N 1
ATOM 671 C CA . GLY A 1 88 ? -9.541 -10.080 6.998 1.00 95.12 88 GLY A CA 1
ATOM 672 C C . GLY A 1 88 ? -8.611 -9.022 6.424 1.00 95.12 88 GLY A C 1
ATOM 673 O O . GLY A 1 88 ? -7.604 -8.660 7.033 1.00 95.12 88 GLY A O 1
ATOM 674 N N . THR A 1 89 ? -8.931 -8.533 5.229 1.00 94.88 89 THR A N 1
ATOM 675 C CA . THR A 1 89 ? -8.232 -7.393 4.622 1.00 94.88 89 THR A CA 1
ATOM 676 C C . THR A 1 89 ? -9.142 -6.176 4.637 1.00 94.88 89 THR A C 1
ATOM 678 O O . THR A 1 89 ? -10.191 -6.182 3.998 1.00 94.88 89 THR A O 1
ATOM 681 N N . TYR A 1 90 ? -8.710 -5.136 5.340 1.00 96.50 90 TYR A N 1
ATOM 682 C CA . TYR A 1 90 ? -9.398 -3.860 5.476 1.00 96.50 90 TYR A CA 1
ATOM 683 C C . TYR A 1 90 ? -8.749 -2.869 4.518 1.00 96.50 90 TYR A C 1
ATOM 685 O O . TYR A 1 90 ? -7.631 -2.407 4.753 1.00 96.50 90 TYR A O 1
ATOM 693 N N . TYR A 1 91 ? -9.427 -2.594 3.407 1.00 94.75 91 TYR A N 1
ATOM 694 C CA . TYR A 1 91 ? -8.961 -1.628 2.418 1.00 94.75 91 TYR A CA 1
ATOM 695 C C . TYR A 1 91 ? -9.289 -0.211 2.893 1.00 94.75 91 TYR A C 1
ATOM 697 O O . TYR A 1 91 ? -10.457 0.143 3.030 1.00 94.75 91 TYR A O 1
ATOM 705 N N . LEU A 1 92 ? -8.256 0.582 3.156 1.00 95.38 92 LEU A N 1
ATOM 706 C CA . LEU A 1 92 ? -8.364 1.959 3.616 1.00 95.38 92 LEU A CA 1
ATOM 707 C C . LEU A 1 92 ? -8.318 2.895 2.406 1.00 95.38 92 LEU A C 1
ATOM 709 O O . LEU A 1 92 ? -7.313 2.950 1.698 1.00 95.38 92 LEU A O 1
ATOM 713 N N . THR A 1 93 ? -9.404 3.627 2.165 1.00 92.44 93 THR A N 1
ATOM 714 C CA . THR A 1 93 ? -9.471 4.658 1.113 1.00 92.44 93 THR A CA 1
ATOM 715 C C . THR A 1 93 ? -8.828 5.975 1.539 1.00 92.44 93 THR A C 1
ATOM 717 O O . THR A 1 93 ? -8.515 6.807 0.693 1.00 92.44 93 THR A O 1
ATOM 720 N N . GLU A 1 94 ? -8.617 6.151 2.841 1.00 94.19 94 GLU A N 1
ATOM 721 C CA . GLU A 1 94 ? -7.999 7.314 3.469 1.00 94.19 94 GLU A CA 1
ATOM 722 C C . GLU A 1 94 ? -7.161 6.880 4.686 1.00 94.19 94 GLU A C 1
ATOM 724 O O . GLU A 1 94 ? -7.359 5.775 5.206 1.00 94.19 94 GLU A O 1
ATOM 729 N N . PRO A 1 95 ? -6.210 7.707 5.155 1.00 96.06 95 PRO A N 1
ATOM 730 C CA . PRO A 1 95 ? -5.451 7.405 6.362 1.00 96.06 95 PRO A CA 1
ATOM 731 C C . PRO A 1 95 ? -6.358 7.229 7.585 1.00 96.06 95 PRO A C 1
ATOM 733 O O . PRO A 1 95 ? -7.275 8.015 7.819 1.00 96.06 95 PRO A O 1
ATOM 736 N N . PHE A 1 96 ? -6.048 6.246 8.430 1.00 97.06 96 PHE A N 1
ATOM 737 C CA . PHE A 1 96 ? -6.640 6.165 9.762 1.00 97.06 96 PHE A CA 1
ATOM 738 C C . PHE A 1 96 ? -5.976 7.204 10.676 1.00 97.06 96 PHE A C 1
ATOM 740 O O . PHE A 1 96 ? -4.883 6.985 11.195 1.00 97.06 96 PHE A O 1
ATOM 747 N N . VAL A 1 97 ? -6.613 8.367 10.813 1.00 97.00 97 VAL A N 1
ATOM 748 C CA . VAL A 1 97 ? -6.079 9.497 11.587 1.00 97.00 97 VAL A CA 1
ATOM 749 C C . VAL A 1 97 ? -6.356 9.304 13.077 1.00 97.00 97 VAL A C 1
ATOM 751 O O . VAL A 1 97 ? -7.500 9.080 13.470 1.00 97.00 97 VAL A O 1
ATOM 754 N N . LEU A 1 98 ? -5.322 9.441 13.902 1.00 97.56 98 LEU A N 1
ATOM 755 C CA . LEU A 1 98 ? -5.431 9.533 15.355 1.00 97.56 98 LEU A CA 1
ATOM 756 C C . LEU A 1 98 ? -4.945 10.919 15.788 1.00 97.56 98 LEU A C 1
ATOM 758 O O . LEU A 1 98 ? -3.871 11.349 15.366 1.00 97.56 98 LEU A O 1
ATOM 762 N N . ASP A 1 99 ? -5.739 11.618 16.593 1.00 97.31 99 ASP A N 1
ATOM 763 C CA . ASP A 1 99 ? -5.434 12.956 17.109 1.00 97.31 99 ASP A CA 1
ATOM 764 C C . ASP A 1 99 ? -5.496 12.996 18.647 1.00 97.31 99 ASP A C 1
ATOM 766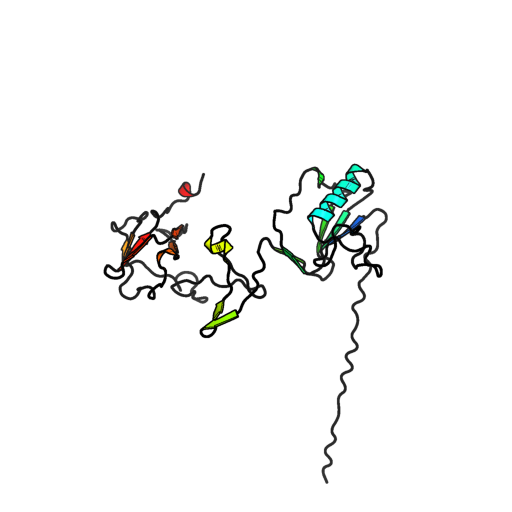 O O . ASP A 1 99 ? -5.599 11.964 19.312 1.00 97.31 99 ASP A O 1
ATOM 770 N N . SER A 1 100 ? -5.406 14.189 19.240 1.00 96.50 100 SER A N 1
ATOM 771 C CA . SER A 1 100 ? -5.398 14.365 20.699 1.00 96.50 100 SER A CA 1
ATOM 772 C C . SER A 1 100 ? -6.651 13.825 21.404 1.00 96.50 100 SER A C 1
ATOM 774 O O . SER A 1 100 ? -6.590 13.482 22.587 1.00 96.50 100 SER A O 1
ATOM 776 N N . GLN A 1 101 ? -7.781 13.691 20.704 1.00 95.56 101 GLN A N 1
ATOM 777 C CA . GLN A 1 101 ? -9.004 13.094 21.244 1.00 95.56 101 GLN A CA 1
ATOM 778 C C . GLN A 1 101 ? -8.880 11.579 21.429 1.00 95.56 101 GLN A C 1
ATOM 780 O O . GLN A 1 101 ? -9.635 11.003 22.215 1.00 95.56 101 GLN A O 1
ATOM 785 N N . ASP A 1 102 ? -7.918 10.933 20.771 1.00 96.62 102 ASP A N 1
ATOM 786 C CA . ASP A 1 102 ? -7.703 9.482 20.813 1.00 96.62 102 ASP A CA 1
ATOM 787 C C . ASP A 1 102 ? -6.646 9.059 21.840 1.00 96.62 102 ASP A C 1
ATOM 789 O O . ASP A 1 102 ? -6.356 7.875 21.992 1.00 96.62 102 ASP A O 1
ATOM 793 N N . THR A 1 103 ? -6.085 10.018 22.576 1.00 94.38 103 THR A N 1
ATOM 794 C CA . THR A 1 103 ? -5.100 9.766 23.630 1.00 94.38 103 THR A CA 1
ATOM 795 C C . THR A 1 103 ? -5.731 9.016 24.807 1.00 94.38 103 THR A C 1
ATOM 797 O O . THR A 1 103 ? -6.753 9.447 25.349 1.00 94.38 103 THR A O 1
ATOM 800 N N . GLY A 1 104 ? -5.126 7.897 25.208 1.00 92.50 104 GLY A N 1
ATOM 801 C CA . GLY A 1 104 ? -5.391 7.235 26.492 1.00 92.50 104 GLY A CA 1
ATOM 802 C C . GLY A 1 104 ? -4.473 7.761 27.600 1.00 92.50 104 GLY A C 1
ATOM 803 O O . GLY A 1 104 ? -3.665 8.658 27.372 1.00 92.50 104 GLY A O 1
ATOM 804 N N . THR A 1 105 ? -4.567 7.188 28.795 1.00 92.06 105 THR A N 1
ATOM 805 C CA . THR A 1 105 ? -3.588 7.410 29.877 1.00 92.06 105 THR A CA 1
ATOM 806 C C . THR A 1 105 ? -2.874 6.104 30.210 1.00 92.06 105 THR A C 1
ATOM 808 O O . THR A 1 105 ? -3.303 5.042 29.765 1.00 92.06 105 THR A O 1
ATOM 811 N N . ASP A 1 106 ? -1.824 6.152 31.030 1.00 91.50 106 ASP A N 1
ATOM 812 C CA . ASP A 1 106 ? -1.142 4.934 31.492 1.00 91.50 106 ASP A CA 1
ATOM 813 C C . ASP A 1 106 ? -2.087 3.975 32.242 1.00 91.50 106 ASP A C 1
ATOM 815 O O . ASP A 1 106 ? -1.910 2.761 32.189 1.00 91.50 106 ASP A O 1
ATOM 819 N N . GLN A 1 107 ? -3.111 4.509 32.923 1.00 90.69 107 GLN A N 1
ATOM 820 C CA . GLN A 1 107 ? -4.118 3.718 33.647 1.00 90.69 107 GLN A CA 1
ATOM 821 C C . GLN A 1 107 ? -5.309 3.315 32.764 1.00 90.69 107 GLN A C 1
ATOM 823 O O . GLN A 1 107 ? -5.955 2.298 33.011 1.00 90.69 107 GLN A O 1
ATOM 828 N N . GLU A 1 108 ? -5.591 4.092 31.718 1.00 92.25 108 GLU A N 1
ATOM 829 C CA . GLU A 1 108 ? -6.705 3.885 30.789 1.00 92.25 108 GLU A CA 1
ATOM 830 C C . GLU A 1 108 ? -6.204 3.928 29.333 1.00 92.25 108 GLU A C 1
ATOM 832 O O . GLU A 1 108 ? -6.527 4.858 28.580 1.00 92.25 108 GLU A O 1
ATOM 837 N N . PRO A 1 109 ? -5.364 2.964 28.913 1.00 95.19 109 PRO A N 1
ATOM 838 C CA . PRO A 1 109 ? -4.833 2.946 27.562 1.00 95.19 109 PRO A CA 1
ATOM 839 C C . PRO A 1 109 ? -5.926 2.604 26.547 1.00 95.19 109 PRO A C 1
ATOM 841 O O . PRO A 1 109 ? -6.856 1.841 26.822 1.00 95.19 109 PRO A O 1
ATOM 844 N N . ILE A 1 110 ? -5.760 3.120 25.330 1.00 96.88 110 ILE A N 1
ATOM 845 C CA . ILE A 1 110 ? -6.553 2.736 24.161 1.00 96.88 110 ILE A CA 1
ATOM 846 C C . ILE A 1 110 ? -5.670 1.852 23.283 1.00 96.88 110 ILE A C 1
ATOM 848 O O . ILE A 1 110 ? -4.637 2.291 22.785 1.00 96.88 110 ILE A O 1
ATOM 852 N N . THR A 1 111 ? -6.054 0.590 23.112 1.00 97.38 111 THR A N 1
ATOM 853 C CA . THR A 1 111 ? -5.272 -0.412 22.374 1.00 97.38 111 THR A CA 1
ATOM 854 C C . THR A 1 111 ? -6.028 -0.891 21.147 1.00 97.38 111 THR A C 1
ATOM 856 O O . THR A 1 111 ? -7.149 -1.373 21.261 1.00 97.38 111 THR A O 1
ATOM 859 N N . TYR A 1 112 ? -5.387 -0.833 19.983 1.00 97.94 112 TYR A N 1
ATOM 860 C CA . TYR A 1 112 ? -5.839 -1.514 18.771 1.00 97.94 112 TYR A CA 1
ATOM 861 C C . TYR A 1 112 ? -4.995 -2.771 18.595 1.00 97.94 112 TYR A C 1
ATOM 863 O O . TYR A 1 112 ? -3.769 -2.692 18.556 1.00 97.94 112 TYR A O 1
ATOM 871 N N . THR A 1 113 ? -5.634 -3.930 18.517 1.00 97.88 113 THR A N 1
ATOM 872 C CA . THR A 1 113 ? -4.937 -5.216 18.440 1.00 97.88 113 THR A CA 1
ATOM 873 C C . THR A 1 113 ? -5.645 -6.168 17.490 1.00 97.88 113 THR A C 1
ATOM 875 O O . THR A 1 113 ? -6.837 -6.028 17.224 1.00 97.88 113 THR A O 1
ATOM 878 N N . ALA A 1 114 ? -4.921 -7.162 16.984 1.00 98.19 114 ALA A N 1
ATOM 879 C CA . ALA A 1 114 ? -5.548 -8.285 16.309 1.00 98.19 114 ALA A CA 1
ATOM 880 C C . ALA A 1 114 ? -6.408 -9.083 17.299 1.00 98.19 114 ALA A C 1
ATOM 882 O O . ALA A 1 114 ? -6.020 -9.279 18.454 1.00 98.19 114 ALA A O 1
ATOM 883 N N . TYR A 1 115 ? -7.556 -9.574 16.837 1.00 97.00 115 TYR A N 1
ATOM 884 C CA . TYR A 1 115 ? -8.313 -10.576 17.578 1.00 97.00 115 TYR A CA 1
ATOM 885 C C . TYR A 1 115 ? -7.427 -11.823 17.790 1.00 97.00 115 TYR A C 1
ATOM 887 O O . TYR A 1 115 ? -6.720 -12.213 16.852 1.00 97.00 115 TYR A O 1
ATOM 895 N N . PRO A 1 116 ? -7.421 -12.450 18.984 1.00 95.88 116 PRO A N 1
ATOM 896 C CA . PRO A 1 116 ? -6.530 -13.567 19.292 1.00 95.88 116 PRO A CA 1
ATOM 897 C C . PRO A 1 116 ? -6.505 -14.657 18.212 1.00 95.88 116 PRO A C 1
ATOM 899 O O . PRO A 1 116 ? -7.540 -15.152 17.772 1.00 95.88 116 PRO A O 1
ATOM 902 N N . GLY A 1 117 ? -5.301 -15.021 17.761 1.00 96.94 117 GLY A N 1
ATOM 903 C CA . GLY A 1 117 ? -5.091 -16.045 16.729 1.00 96.94 117 GLY A CA 1
ATOM 904 C C . GLY A 1 117 ? -5.414 -15.615 15.292 1.00 96.94 117 GLY A C 1
ATOM 905 O O . GLY A 1 117 ? -5.142 -16.375 14.363 1.00 96.94 117 GLY A O 1
ATOM 906 N N . GLN A 1 118 ? -5.941 -14.409 15.078 1.00 97.31 118 GLN A N 1
ATOM 907 C CA . GLN A 1 118 ? -6.294 -13.896 13.755 1.00 97.31 118 GLN A CA 1
ATOM 908 C C . GLN A 1 118 ? -5.251 -12.894 13.235 1.00 97.31 118 GLN A C 1
ATOM 910 O O . GLN A 1 118 ? -4.445 -12.345 13.986 1.00 97.31 118 GLN A O 1
ATOM 915 N N . LYS A 1 119 ? -5.233 -12.675 11.914 1.00 96.75 119 LYS A N 1
ATOM 916 C CA . LYS A 1 119 ? -4.270 -11.795 11.228 1.00 96.75 119 LYS A CA 1
ATOM 917 C C . LYS A 1 119 ? -4.999 -10.761 10.360 1.00 96.75 119 LYS A C 1
ATOM 919 O O . LYS A 1 119 ? -5.174 -10.998 9.163 1.00 96.75 119 LYS A O 1
ATOM 924 N N . PRO A 1 120 ? -5.470 -9.644 10.937 1.00 97.50 120 PRO A N 1
ATOM 925 C CA . PRO A 1 120 ? -6.004 -8.534 10.157 1.00 97.50 120 PRO A CA 1
ATOM 926 C C . PRO A 1 120 ? -4.903 -7.882 9.310 1.00 97.50 120 PRO A C 1
ATOM 928 O O . PRO A 1 120 ? -3.777 -7.695 9.768 1.00 97.50 120 PRO A O 1
ATOM 931 N N . ILE A 1 121 ? -5.238 -7.502 8.078 1.00 96.00 121 ILE A N 1
ATOM 932 C CA . ILE A 1 121 ? -4.366 -6.747 7.171 1.00 96.00 121 ILE A CA 1
ATOM 933 C C . ILE A 1 121 ? -5.014 -5.392 6.916 1.00 96.00 121 ILE A C 1
ATOM 935 O O . ILE A 1 121 ? -6.084 -5.326 6.313 1.00 96.00 121 ILE A O 1
ATOM 939 N N . LEU A 1 122 ? -4.352 -4.313 7.326 1.00 96.69 122 LEU A N 1
ATOM 940 C CA . LEU A 1 122 ? -4.729 -2.958 6.932 1.00 96.69 122 LEU A CA 1
ATOM 941 C C . LEU A 1 122 ? -4.024 -2.633 5.613 1.00 96.69 122 LEU A C 1
ATOM 943 O O . LEU A 1 122 ? -2.795 -2.614 5.549 1.00 96.69 122 LEU A O 1
ATOM 947 N N . SER A 1 123 ? -4.791 -2.434 4.545 1.00 95.75 123 SER A N 1
ATOM 948 C CA . SER A 1 123 ? -4.260 -2.231 3.199 1.00 95.75 123 SER A CA 1
ATOM 949 C C . SER A 1 123 ? -4.622 -0.848 2.679 1.00 95.75 123 SER A C 1
ATOM 951 O O . SER A 1 123 ? -5.791 -0.565 2.462 1.00 95.75 123 SER A O 1
ATOM 953 N N . GLY A 1 124 ? -3.623 -0.012 2.389 1.00 94.62 124 GLY A N 1
ATOM 954 C CA . GLY A 1 124 ? -3.811 1.195 1.567 1.00 94.62 124 GLY A CA 1
ATOM 955 C C . GLY A 1 124 ? -3.868 0.899 0.060 1.00 94.62 124 GLY A C 1
ATOM 956 O O . GLY A 1 124 ? -3.786 1.808 -0.761 1.00 94.62 124 GLY A O 1
ATOM 957 N N . GLY A 1 125 ? -3.906 -0.382 -0.324 1.00 94.00 125 GLY A N 1
ATOM 958 C CA . GLY A 1 125 ? -4.012 -0.804 -1.714 1.00 94.00 125 GLY A CA 1
ATOM 959 C C . GLY A 1 125 ? -5.451 -0.771 -2.223 1.00 94.00 125 GLY A C 1
ATOM 960 O O . GLY A 1 125 ? -6.404 -0.585 -1.474 1.00 94.00 125 GLY A O 1
ATOM 961 N N . ARG A 1 126 ? -5.618 -1.031 -3.520 1.00 93.31 126 ARG A N 1
ATOM 962 C CA . ARG A 1 126 ? -6.928 -1.236 -4.143 1.00 93.31 126 ARG A CA 1
ATOM 963 C C . ARG A 1 126 ? -7.043 -2.675 -4.621 1.00 93.31 126 ARG A C 1
ATOM 965 O O . ARG A 1 126 ? -6.170 -3.154 -5.345 1.00 93.31 126 ARG A O 1
ATOM 972 N N . LYS A 1 127 ? -8.131 -3.359 -4.256 1.00 93.25 127 LYS A N 1
ATOM 973 C CA . LYS A 1 127 ? -8.437 -4.682 -4.809 1.00 93.25 127 LYS A CA 1
ATOM 974 C C . LYS A 1 127 ? -8.740 -4.548 -6.301 1.00 93.25 127 LYS A C 1
ATOM 976 O O . LYS A 1 127 ? -9.673 -3.846 -6.684 1.00 93.25 127 LYS A O 1
ATOM 981 N N . ILE A 1 128 ? -7.960 -5.234 -7.130 1.00 94.25 128 ILE A N 1
ATOM 982 C CA . ILE A 1 128 ? -8.173 -5.295 -8.577 1.00 94.25 128 ILE A CA 1
ATOM 983 C C . ILE A 1 128 ? -8.939 -6.572 -8.915 1.00 94.25 128 ILE A C 1
ATOM 985 O O . ILE A 1 128 ? -8.508 -7.669 -8.560 1.00 94.25 128 ILE A O 1
ATOM 989 N N . VAL A 1 129 ? -10.074 -6.421 -9.594 1.00 93.88 129 VAL A N 1
ATOM 990 C CA . VAL A 1 129 ? -10.985 -7.505 -9.993 1.00 93.88 129 VAL A CA 1
ATOM 991 C C . VAL A 1 129 ? -11.187 -7.504 -11.513 1.00 93.88 129 VAL A C 1
ATOM 993 O O . VAL A 1 129 ? -10.690 -6.612 -12.198 1.00 93.88 129 VAL A O 1
ATOM 996 N N . GLY A 1 130 ? -11.911 -8.495 -12.043 1.00 95.50 130 GLY A N 1
ATOM 997 C CA . GLY A 1 130 ? -12.191 -8.588 -13.482 1.00 95.50 130 GLY A CA 1
ATOM 998 C C . GLY A 1 130 ? -10.979 -9.034 -14.301 1.00 95.50 130 GLY A C 1
ATOM 999 O O . GLY A 1 130 ? -10.717 -8.490 -15.370 1.00 95.50 130 GLY A O 1
ATOM 1000 N N . TRP A 1 131 ? -10.204 -9.978 -13.763 1.00 96.38 131 TRP A N 1
ATOM 1001 C CA . TRP A 1 131 ? -9.105 -10.604 -14.490 1.00 96.38 131 TRP A CA 1
ATOM 1002 C C . TRP A 1 131 ? -9.639 -11.647 -15.472 1.00 96.38 131 TRP A C 1
ATOM 1004 O O . TRP A 1 131 ? -10.459 -12.484 -15.105 1.00 96.38 131 TRP A O 1
ATOM 1014 N N . GLU A 1 132 ? -9.126 -11.620 -16.694 1.00 97.12 132 GLU A N 1
ATOM 1015 C CA . GLU A 1 132 ? -9.430 -12.557 -17.772 1.00 97.12 132 GLU A CA 1
ATOM 1016 C C . GLU A 1 132 ? -8.129 -13.129 -18.364 1.00 97.12 132 GLU A C 1
ATOM 1018 O O . GLU A 1 132 ? -7.096 -12.440 -18.376 1.00 97.12 132 GLU A O 1
ATOM 1023 N N . PRO A 1 133 ? -8.140 -14.378 -18.862 1.00 97.00 133 PRO A N 1
ATOM 1024 C CA . PRO A 1 133 ? -7.050 -14.900 -19.676 1.00 97.00 133 PRO A CA 1
ATOM 1025 C C . PRO A 1 133 ? -6.807 -14.023 -20.907 1.00 97.00 133 PRO A C 1
ATOM 1027 O O . PRO A 1 133 ? -7.746 -13.520 -21.522 1.00 97.00 133 PRO A O 1
ATOM 1030 N N . TYR A 1 134 ? -5.541 -13.858 -21.281 1.00 94.50 134 TYR A N 1
ATOM 1031 C CA . TYR A 1 134 ? -5.156 -13.153 -22.499 1.00 94.50 134 TYR A CA 1
ATOM 1032 C C . TYR A 1 134 ? -4.360 -14.064 -23.442 1.00 94.50 134 TYR A C 1
ATOM 1034 O O . TYR A 1 134 ? -4.950 -14.791 -24.234 1.00 94.50 134 TYR A O 1
ATOM 1042 N N . GLN A 1 135 ? -3.027 -14.040 -23.377 1.00 94.12 135 GLN A N 1
ATOM 1043 C CA . GLN A 1 135 ? -2.145 -14.803 -24.265 1.00 94.12 135 GLN A CA 1
ATOM 1044 C C . GLN A 1 135 ? -1.105 -15.566 -23.452 1.00 94.12 135 GLN A C 1
ATOM 1046 O O . GLN A 1 135 ? -0.448 -14.989 -22.582 1.00 94.12 135 GLN A O 1
ATOM 1051 N N . GLY A 1 136 ? -0.936 -16.857 -23.750 1.00 94.44 136 GLY A N 1
ATOM 1052 C CA . GLY A 1 136 ? -0.072 -17.739 -22.967 1.00 94.44 136 GLY A CA 1
ATOM 1053 C C . GLY A 1 136 ? -0.453 -17.695 -21.485 1.00 94.44 136 GLY A C 1
ATOM 1054 O O . GLY A 1 136 ? -1.616 -17.858 -21.135 1.00 94.44 136 GLY A O 1
ATOM 1055 N N . ASN A 1 137 ? 0.522 -17.396 -20.626 1.00 92.88 137 ASN A N 1
ATOM 1056 C CA . ASN A 1 137 ? 0.338 -17.323 -19.171 1.00 92.88 137 ASN A CA 1
ATOM 1057 C C . ASN A 1 137 ? 0.001 -15.905 -18.664 1.00 92.88 137 ASN A C 1
ATOM 1059 O O . ASN A 1 137 ? 0.258 -15.584 -17.505 1.00 92.88 137 ASN A O 1
ATOM 1063 N N . ILE A 1 138 ? -0.506 -15.022 -19.531 1.00 94.25 138 ILE A N 1
ATOM 1064 C CA . ILE A 1 138 ? -0.817 -13.632 -19.179 1.00 94.25 138 ILE A CA 1
ATOM 1065 C C . ILE A 1 138 ? -2.294 -13.507 -18.806 1.00 94.25 138 ILE A C 1
ATOM 1067 O O . ILE A 1 138 ? -3.173 -13.852 -19.597 1.00 94.25 138 ILE A O 1
ATOM 1071 N N . LEU A 1 139 ? -2.549 -12.930 -17.631 1.00 94.81 139 LEU A N 1
ATOM 1072 C CA . LEU A 1 139 ? -3.858 -12.417 -17.233 1.00 94.81 139 LEU A CA 1
ATOM 1073 C C . LEU A 1 139 ? -3.930 -10.910 -17.490 1.00 94.81 139 LEU A C 1
ATOM 1075 O O . LEU A 1 139 ? -2.938 -10.189 -17.349 1.00 94.81 139 LEU A O 1
ATOM 1079 N N . ARG A 1 140 ? -5.120 -10.425 -17.831 1.00 95.44 140 ARG A N 1
ATOM 1080 C CA . ARG A 1 140 ? -5.393 -9.009 -18.087 1.00 95.44 140 ARG A CA 1
ATOM 1081 C C . ARG A 1 140 ? -6.629 -8.566 -17.317 1.00 95.44 140 ARG A C 1
ATOM 1083 O O . ARG A 1 140 ? -7.549 -9.343 -17.135 1.00 95.44 140 ARG A O 1
ATOM 1090 N N . CYS A 1 141 ? -6.668 -7.307 -16.903 1.00 95.88 141 CYS A N 1
ATOM 1091 C CA . CYS A 1 141 ? -7.883 -6.641 -16.441 1.00 95.88 141 CYS A CA 1
ATOM 1092 C C . CYS A 1 141 ? -7.941 -5.226 -17.033 1.00 95.88 141 CYS A C 1
ATOM 1094 O O . CYS A 1 141 ? -6.913 -4.661 -17.426 1.00 95.88 141 CYS A O 1
ATOM 1096 N N . HIS A 1 142 ? -9.141 -4.654 -17.130 1.00 94.38 142 HIS A N 1
ATOM 1097 C CA . HIS A 1 142 ? -9.329 -3.303 -17.654 1.00 94.38 142 HIS A CA 1
ATOM 1098 C C . HIS A 1 142 ? -9.430 -2.278 -16.518 1.00 94.38 142 HIS A C 1
ATOM 1100 O O . HIS A 1 142 ? -10.316 -2.362 -15.674 1.00 94.38 142 HIS A O 1
ATOM 1106 N N . LEU A 1 143 ? -8.535 -1.284 -16.520 1.00 93.75 143 LEU A N 1
ATOM 1107 C CA . LEU A 1 143 ? -8.455 -0.225 -15.506 1.00 93.75 143 LEU A CA 1
ATOM 1108 C C . LEU A 1 143 ? -8.575 1.165 -16.164 1.00 93.75 143 LEU A C 1
ATOM 1110 O O . LEU A 1 143 ? -7.559 1.843 -16.336 1.00 93.75 143 LEU A O 1
ATOM 1114 N N . PRO A 1 144 ? -9.781 1.604 -16.574 1.00 92.31 144 PRO A N 1
ATOM 1115 C CA . PRO A 1 144 ? -9.957 2.843 -17.342 1.00 92.31 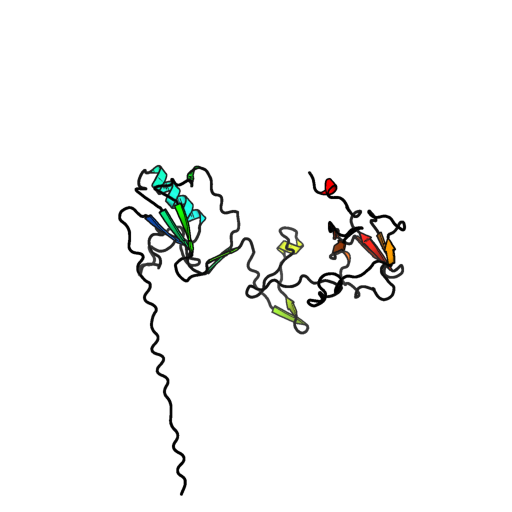144 PRO A CA 1
ATOM 1116 C C . PRO A 1 144 ? -9.451 4.076 -16.584 1.00 92.31 144 PRO A C 1
ATOM 1118 O O . PRO A 1 144 ? -8.713 4.885 -17.136 1.00 92.31 144 PRO A O 1
ATOM 1121 N N . GLU A 1 145 ? -9.722 4.143 -15.283 1.00 91.50 145 GLU A N 1
ATOM 1122 C CA . GLU A 1 145 ? -9.343 5.274 -14.430 1.00 91.50 145 GLU A CA 1
ATOM 1123 C C . GLU A 1 145 ? -7.819 5.489 -14.352 1.00 91.50 145 GLU A C 1
ATOM 1125 O O . GLU A 1 145 ? -7.356 6.613 -14.171 1.00 91.50 145 GLU A O 1
ATOM 1130 N N . THR A 1 146 ? -7.025 4.421 -14.521 1.00 89.38 146 THR A N 1
ATOM 1131 C CA . THR A 1 146 ? -5.555 4.526 -14.556 1.00 89.38 146 THR A CA 1
ATOM 1132 C C . THR A 1 146 ? -5.053 5.126 -15.863 1.00 89.38 146 THR A C 1
ATOM 1134 O O . THR A 1 146 ? -4.063 5.851 -15.865 1.00 89.38 146 THR A O 1
ATOM 1137 N N . LYS A 1 147 ? -5.756 4.877 -16.978 1.00 84.62 147 LYS A N 1
ATOM 1138 C CA . LYS A 1 147 ? -5.450 5.496 -18.277 1.00 84.62 147 LYS A CA 1
ATOM 1139 C C . LYS A 1 147 ? -5.792 6.984 -18.282 1.00 84.62 147 LYS A C 1
ATOM 1141 O O . LYS A 1 147 ? -5.103 7.755 -18.933 1.00 84.62 147 LYS A O 1
ATOM 1146 N N . GLU A 1 148 ? -6.827 7.368 -17.541 1.00 89.94 148 GLU A N 1
ATOM 1147 C CA . GLU A 1 148 ? -7.244 8.761 -17.334 1.00 89.94 148 GLU A CA 1
ATOM 1148 C C . GLU A 1 148 ? -6.362 9.509 -16.319 1.00 89.94 148 GLU A C 1
ATOM 1150 O O . GLU A 1 148 ? -6.581 10.688 -16.066 1.00 89.94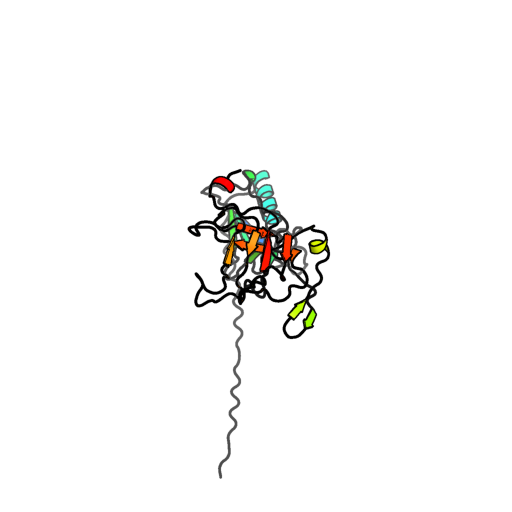 148 GLU A O 1
ATOM 1155 N N . GLY A 1 149 ? -5.379 8.838 -15.705 1.00 87.88 149 GLY A N 1
ATOM 1156 C CA . GLY A 1 149 ? -4.478 9.455 -14.731 1.00 87.88 149 GLY A CA 1
ATOM 1157 C C . GLY A 1 149 ? -5.107 9.730 -13.362 1.00 87.88 149 GLY A C 1
ATOM 1158 O O . GLY A 1 149 ? -4.472 10.384 -12.539 1.00 87.88 149 GLY A O 1
ATOM 1159 N N . ARG A 1 150 ? -6.312 9.209 -13.073 1.00 91.62 150 ARG A N 1
ATOM 1160 C CA . ARG A 1 150 ? -6.979 9.396 -11.768 1.00 91.62 150 ARG A CA 1
ATOM 1161 C C . ARG A 1 150 ? -6.212 8.749 -10.620 1.00 91.62 150 ARG A C 1
ATOM 1163 O O . ARG A 1 150 ? -6.272 9.220 -9.491 1.00 91.62 150 ARG A O 1
ATOM 1170 N N . TRP A 1 151 ? -5.507 7.659 -10.904 1.00 91.88 151 TRP A N 1
ATOM 1171 C CA . TRP A 1 151 ? -4.571 7.031 -9.979 1.00 91.88 151 TRP A CA 1
ATOM 1172 C C . TRP A 1 151 ? -3.548 6.190 -10.745 1.00 91.88 151 TRP A C 1
ATOM 1174 O O . TRP A 1 151 ? -3.779 5.767 -11.879 1.00 91.88 151 TRP A O 1
ATOM 1184 N N . SER A 1 152 ? -2.403 5.934 -10.116 1.00 91.44 152 SER A N 1
ATOM 1185 C CA . SER A 1 152 ? -1.333 5.101 -10.665 1.00 91.44 152 SER A CA 1
ATOM 1186 C C . SER A 1 152 ? -0.736 4.210 -9.578 1.00 91.44 152 SER A C 1
ATOM 1188 O O . SER A 1 152 ? -0.953 4.425 -8.387 1.00 91.44 152 SER A O 1
ATOM 1190 N N . PHE A 1 153 ? -0.001 3.177 -9.983 1.00 93.31 153 PHE A N 1
ATOM 1191 C CA . PHE A 1 153 ? 0.644 2.252 -9.057 1.00 93.31 153 PHE A CA 1
ATOM 1192 C C . PHE A 1 153 ? 1.967 1.743 -9.631 1.00 93.31 153 PHE A C 1
ATOM 1194 O O . PHE A 1 153 ? 2.135 1.593 -10.840 1.00 93.31 153 PHE A O 1
ATOM 1201 N N . ARG A 1 154 ? 2.923 1.450 -8.743 1.00 93.12 154 ARG A N 1
ATOM 1202 C CA . ARG A 1 154 ? 4.229 0.851 -9.091 1.00 93.12 154 ARG A CA 1
ATOM 1203 C C . ARG A 1 154 ? 4.386 -0.579 -8.580 1.00 93.12 154 ARG A C 1
ATOM 1205 O O . ARG A 1 154 ? 5.412 -1.211 -8.820 1.00 93.12 154 ARG A O 1
ATOM 1212 N N . GLN A 1 155 ? 3.402 -1.063 -7.830 1.00 95.38 155 GLN A N 1
ATOM 1213 C CA . GLN A 1 155 ? 3.463 -2.311 -7.082 1.00 95.38 155 GLN A CA 1
ATOM 1214 C C . GLN A 1 155 ? 2.146 -3.054 -7.275 1.00 95.38 155 GLN A C 1
ATOM 1216 O O . GLN A 1 155 ? 1.079 -2.448 -7.220 1.00 95.38 155 GLN A O 1
ATOM 1221 N N . LEU A 1 156 ? 2.239 -4.358 -7.506 1.00 96.00 156 LEU A N 1
ATOM 1222 C CA . LEU A 1 156 ? 1.105 -5.263 -7.624 1.00 96.00 156 LEU A CA 1
ATOM 1223 C C . LEU A 1 156 ? 1.368 -6.448 -6.700 1.00 96.00 156 LEU A C 1
ATOM 1225 O O . LEU A 1 156 ? 2.499 -6.928 -6.627 1.00 96.00 156 LEU A O 1
ATOM 1229 N N . PHE A 1 157 ? 0.338 -6.909 -6.002 1.00 95.19 157 PHE A N 1
ATOM 1230 C CA . PHE A 1 157 ? 0.404 -8.085 -5.144 1.00 95.19 157 PHE A CA 1
ATOM 1231 C C . PHE A 1 157 ? -0.627 -9.102 -5.622 1.00 95.19 157 PHE A C 1
ATOM 1233 O O . PHE A 1 157 ? -1.758 -8.734 -5.937 1.00 95.19 157 PHE A O 1
ATOM 1240 N N . PHE A 1 158 ? -0.234 -10.370 -5.669 1.00 93.31 158 PHE A N 1
ATOM 1241 C CA . PHE A 1 158 ? -1.100 -11.491 -6.016 1.00 93.31 158 PHE A CA 1
ATOM 1242 C C . PHE A 1 158 ? -0.939 -12.564 -4.942 1.00 93.31 158 PHE A C 1
ATOM 1244 O O . PHE A 1 158 ? 0.182 -12.966 -4.652 1.00 93.31 158 PHE A O 1
ATOM 1251 N N . ASN A 1 159 ? -2.040 -12.963 -4.296 1.00 90.50 159 ASN A N 1
ATOM 1252 C CA . ASN A 1 159 ? -2.048 -13.913 -3.173 1.00 90.50 159 ASN A CA 1
ATOM 1253 C C . ASN A 1 159 ? -1.031 -13.592 -2.058 1.00 90.50 159 ASN A C 1
ATOM 1255 O O . ASN A 1 159 ? -0.386 -14.475 -1.510 1.00 90.50 159 ASN A O 1
ATOM 1259 N N . GLY A 1 160 ? -0.882 -12.306 -1.724 1.00 90.00 160 GLY A N 1
ATOM 1260 C CA . GLY A 1 160 ? 0.060 -11.842 -0.698 1.00 90.00 160 GLY A CA 1
ATOM 1261 C C . GLY A 1 160 ? 1.504 -11.677 -1.184 1.00 90.00 160 GLY A C 1
ATOM 1262 O O . GLY A 1 160 ? 2.313 -11.078 -0.481 1.00 90.00 160 GLY A O 1
ATOM 1263 N N . GLU A 1 161 ? 1.827 -12.106 -2.404 1.00 93.88 161 GLU A N 1
ATOM 1264 C CA . GLU A 1 161 ? 3.169 -11.995 -2.967 1.00 93.88 161 GLU A CA 1
ATOM 1265 C C . GLU A 1 161 ? 3.306 -10.776 -3.877 1.00 93.88 161 GLU A C 1
ATOM 1267 O O . GLU A 1 161 ? 2.529 -10.572 -4.819 1.00 93.88 161 GLU A O 1
ATOM 1272 N N . ARG A 1 162 ? 4.340 -9.966 -3.626 1.00 95.19 162 ARG A N 1
ATOM 1273 C CA . ARG A 1 162 ? 4.689 -8.835 -4.489 1.00 95.19 162 ARG A CA 1
ATOM 1274 C C . ARG A 1 162 ? 5.150 -9.345 -5.853 1.00 95.19 162 ARG A C 1
ATOM 1276 O O . ARG A 1 162 ? 6.163 -10.030 -5.961 1.00 95.19 162 ARG A O 1
ATOM 1283 N N . GLN A 1 163 ? 4.464 -8.905 -6.896 1.00 95.50 163 GLN A N 1
ATOM 1284 C CA . GLN A 1 163 ? 4.815 -9.200 -8.276 1.00 95.50 163 GLN A CA 1
ATOM 1285 C C . GLN A 1 163 ? 5.933 -8.280 -8.772 1.00 95.50 163 GLN A C 1
ATOM 1287 O O . GLN A 1 163 ? 6.048 -7.114 -8.375 1.00 95.50 163 GLN A O 1
ATOM 1292 N N . ILE A 1 164 ? 6.771 -8.808 -9.664 1.00 92.88 164 ILE A N 1
ATOM 1293 C CA . ILE A 1 164 ? 7.849 -8.041 -10.288 1.00 92.88 164 ILE A CA 1
ATOM 1294 C C . ILE A 1 164 ? 7.227 -7.142 -11.354 1.00 92.88 164 ILE A C 1
ATOM 1296 O O . ILE A 1 164 ? 6.668 -7.626 -12.337 1.00 92.88 164 ILE A O 1
ATOM 1300 N N . ARG A 1 165 ? 7.349 -5.820 -11.181 1.00 92.81 165 ARG A N 1
ATOM 1301 C CA . ARG A 1 165 ? 7.012 -4.871 -12.246 1.00 92.81 165 ARG A CA 1
ATOM 1302 C C . ARG A 1 165 ? 7.842 -5.220 -13.480 1.00 92.81 165 ARG A C 1
ATOM 1304 O O . ARG A 1 165 ? 9.062 -5.348 -13.368 1.00 92.81 165 ARG A O 1
ATOM 1311 N N . ALA A 1 166 ? 7.171 -5.383 -14.621 1.00 90.38 166 ALA A N 1
ATOM 1312 C CA . ALA A 1 166 ? 7.812 -5.762 -15.873 1.00 90.38 166 ALA A CA 1
ATOM 1313 C C . ALA A 1 166 ? 9.031 -4.868 -16.133 1.00 90.38 166 ALA A C 1
ATOM 1315 O O . ALA A 1 166 ? 8.925 -3.641 -16.128 1.00 90.38 166 ALA A O 1
ATOM 1316 N N . ARG A 1 167 ? 10.191 -5.501 -16.299 1.00 89.50 167 ARG A N 1
ATOM 1317 C CA . ARG A 1 167 ? 11.477 -4.825 -16.454 1.00 89.50 167 ARG A CA 1
ATOM 1318 C C . ARG A 1 167 ? 12.355 -5.577 -17.431 1.00 89.50 167 ARG A C 1
ATOM 1320 O O . ARG A 1 167 ? 12.217 -6.787 -17.599 1.00 89.50 167 ARG A O 1
ATOM 1327 N N . TRP A 1 168 ? 13.291 -4.847 -18.014 1.00 86.31 168 TRP A N 1
ATOM 1328 C CA . TRP A 1 168 ? 14.420 -5.416 -18.720 1.00 86.31 168 TRP A CA 1
ATOM 1329 C C . TRP A 1 168 ? 15.715 -4.766 -18.199 1.00 86.31 168 TRP A C 1
ATOM 1331 O O . TRP A 1 168 ? 15.718 -3.556 -17.973 1.00 86.31 168 TRP A O 1
ATOM 1341 N N . PRO A 1 169 ? 16.792 -5.540 -18.011 1.00 87.94 169 PRO A N 1
ATOM 1342 C CA . PRO A 1 169 ? 16.802 -7.001 -18.024 1.00 87.94 169 PRO A CA 1
ATOM 1343 C C . PRO A 1 169 ? 15.943 -7.606 -16.897 1.00 87.94 169 PRO A C 1
ATOM 1345 O O . PRO A 1 169 ? 15.565 -6.934 -15.929 1.00 87.94 169 PRO A O 1
ATOM 1348 N N . ASN A 1 170 ? 15.582 -8.884 -17.049 1.00 88.50 170 ASN A N 1
ATOM 1349 C CA . ASN A 1 170 ? 14.841 -9.608 -16.016 1.00 88.50 170 ASN A CA 1
ATOM 1350 C C . ASN A 1 170 ? 15.680 -9.690 -14.733 1.00 88.50 170 ASN A C 1
ATOM 1352 O O . ASN A 1 170 ? 16.897 -9.873 -14.790 1.00 88.50 170 ASN A O 1
ATOM 1356 N N . ARG A 1 171 ? 15.017 -9.593 -13.574 1.00 88.94 171 ARG A N 1
ATOM 1357 C CA . ARG A 1 171 ? 15.660 -9.758 -12.263 1.00 88.94 171 ARG A CA 1
ATOM 1358 C C . ARG A 1 171 ? 16.387 -11.105 -12.205 1.00 88.94 171 ARG A C 1
ATOM 1360 O O . ARG A 1 171 ? 15.782 -12.128 -12.515 1.00 88.94 171 ARG A O 1
ATOM 1367 N N . LYS A 1 172 ? 17.636 -11.106 -11.731 1.00 90.56 172 LYS A N 1
ATOM 1368 C CA . LYS A 1 172 ? 18.394 -12.322 -11.409 1.00 90.56 172 LYS A CA 1
ATOM 1369 C C . LYS A 1 172 ? 18.481 -12.479 -9.884 1.00 90.56 172 LYS A C 1
ATOM 1371 O O . LYS A 1 172 ? 19.247 -11.759 -9.258 1.00 90.56 172 LYS A O 1
ATOM 1376 N N . PRO A 1 173 ? 17.698 -13.375 -9.252 1.00 87.81 173 PRO A N 1
ATOM 1377 C CA . PRO A 1 173 ? 17.684 -13.501 -7.790 1.00 87.81 173 PRO A CA 1
ATOM 1378 C C . PRO A 1 173 ? 19.045 -13.847 -7.170 1.00 87.81 173 PRO A C 1
ATOM 1380 O O . PRO A 1 173 ? 19.335 -13.384 -6.074 1.00 87.81 173 PRO A O 1
ATOM 1383 N N . ASN A 1 174 ? 19.875 -14.607 -7.892 1.00 93.06 174 ASN A N 1
ATOM 1384 C CA . ASN A 1 174 ? 21.184 -15.076 -7.421 1.00 93.06 174 ASN A CA 1
ATOM 1385 C C . ASN A 1 174 ? 22.325 -14.075 -7.676 1.00 93.06 174 ASN A C 1
ATOM 1387 O O . ASN A 1 174 ? 23.452 -14.325 -7.272 1.00 93.06 174 ASN A O 1
ATOM 1391 N N . ASP A 1 175 ? 22.040 -12.961 -8.350 1.00 88.12 175 ASP A N 1
ATOM 1392 C CA . ASP A 1 175 ? 22.973 -11.852 -8.553 1.00 88.12 175 ASP A CA 1
ATOM 1393 C C . ASP A 1 175 ? 22.179 -10.543 -8.430 1.00 88.12 175 ASP A C 1
ATOM 1395 O O . ASP A 1 175 ? 21.808 -9.928 -9.429 1.00 88.12 175 ASP A O 1
ATOM 1399 N N . PRO A 1 176 ? 21.795 -10.162 -7.201 1.00 80.12 176 PRO A N 1
ATOM 1400 C CA . PRO A 1 176 ? 20.907 -9.028 -6.984 1.00 80.12 176 PRO A CA 1
ATOM 1401 C C . PRO A 1 176 ? 21.608 -7.673 -7.145 1.00 80.12 176 PRO A C 1
ATOM 1403 O O . PRO A 1 176 ? 20.917 -6.665 -7.301 1.00 80.12 176 PRO A O 1
ATOM 1406 N N . LEU A 1 177 ? 22.946 -7.641 -7.081 1.00 76.69 177 LEU A N 1
ATOM 1407 C CA . LEU A 1 177 ? 23.731 -6.408 -7.162 1.00 76.69 177 LEU A CA 1
ATOM 1408 C C . LEU A 1 177 ? 23.968 -5.986 -8.615 1.00 76.69 177 LEU A C 1
ATOM 1410 O O . LEU A 1 177 ? 23.680 -4.844 -8.960 1.00 76.69 177 LEU A O 1
ATOM 1414 N N . TYR A 1 178 ? 24.424 -6.901 -9.474 1.00 77.94 178 TYR A N 1
ATOM 1415 C CA . TYR A 1 178 ? 24.782 -6.584 -10.864 1.00 77.94 178 TYR A CA 1
ATOM 1416 C C . TYR A 1 178 ? 23.890 -7.308 -11.877 1.00 77.94 178 TYR A C 1
ATOM 1418 O O . TYR A 1 178 ? 23.658 -6.832 -12.992 1.00 77.94 178 TYR A O 1
ATOM 1426 N N . GLY A 1 179 ? 23.309 -8.432 -11.478 1.00 82.44 179 GLY A N 1
ATOM 1427 C CA . GLY A 1 179 ? 22.456 -9.246 -12.320 1.00 82.44 179 GLY A CA 1
ATOM 1428 C C . GLY A 1 179 ? 21.094 -8.608 -12.576 1.00 82.44 179 GLY A C 1
ATOM 1429 O O . GLY A 1 179 ? 20.357 -8.199 -11.680 1.00 82.44 179 GLY A O 1
ATOM 1430 N N . GLY A 1 180 ? 20.705 -8.580 -13.849 1.00 86.00 180 GLY A N 1
ATOM 1431 C CA . GLY A 1 180 ? 19.427 -7.998 -14.252 1.00 86.00 180 GLY A CA 1
ATOM 1432 C C . GLY A 1 180 ? 19.480 -6.483 -14.481 1.00 86.00 180 GLY A C 1
ATOM 1433 O O . GLY A 1 180 ? 18.425 -5.863 -14.635 1.00 86.00 180 GLY A O 1
ATOM 1434 N N . TRP A 1 181 ? 20.680 -5.899 -14.513 1.00 86.69 181 TRP A N 1
ATOM 1435 C CA . TRP A 1 181 ? 20.950 -4.534 -14.961 1.00 86.69 181 TRP A CA 1
ATOM 1436 C C . TRP A 1 181 ? 21.561 -4.534 -16.359 1.00 86.69 181 TRP A C 1
ATOM 1438 O O . TRP A 1 181 ? 22.224 -5.491 -16.759 1.00 86.69 181 TRP A O 1
ATOM 1448 N N . ALA A 1 182 ? 21.294 -3.468 -17.107 1.00 85.62 182 ALA A N 1
ATOM 1449 C CA . ALA A 1 182 ? 21.961 -3.191 -18.369 1.00 85.62 182 ALA A CA 1
ATOM 1450 C C . ALA A 1 182 ? 22.937 -2.036 -18.166 1.00 85.62 182 ALA A C 1
ATOM 1452 O O . ALA A 1 182 ? 22.639 -1.097 -17.426 1.00 85.62 182 ALA A O 1
ATOM 1453 N N . PHE A 1 183 ? 24.078 -2.116 -18.839 1.00 83.56 183 PHE A N 1
ATOM 1454 C CA . PHE A 1 183 ? 25.093 -1.075 -18.825 1.00 83.56 183 PHE A CA 1
ATOM 1455 C C . PHE A 1 183 ? 24.978 -0.251 -20.105 1.00 83.56 183 PHE A C 1
ATOM 1457 O O . PHE A 1 183 ? 24.728 -0.785 -21.188 1.00 83.56 183 PHE A O 1
ATOM 1464 N N . VAL A 1 184 ? 25.104 1.063 -19.959 1.00 85.94 184 VAL A N 1
ATOM 1465 C CA . VAL A 1 184 ? 25.119 1.986 -21.094 1.00 85.94 184 VAL A CA 1
ATOM 1466 C C . VAL A 1 184 ? 26.507 1.975 -21.731 1.00 85.94 184 VAL A C 1
ATOM 1468 O O . VAL A 1 184 ? 27.504 1.844 -21.028 1.00 85.94 184 VAL A O 1
ATOM 1471 N N . GLU A 1 185 ? 26.564 2.102 -23.055 1.00 88.19 185 GLU A N 1
ATOM 1472 C CA . GLU A 1 185 ? 27.814 2.227 -23.815 1.00 88.19 185 GLU A CA 1
ATOM 1473 C C . GLU A 1 185 ? 28.459 3.592 -23.541 1.00 88.19 185 GLU A C 1
ATOM 1475 O O . GLU A 1 185 ? 29.646 3.675 -23.251 1.00 88.19 185 GLU A O 1
ATOM 1480 N N . ALA A 1 186 ? 27.656 4.658 -23.587 1.00 88.50 186 ALA A N 1
ATOM 1481 C CA . ALA A 1 186 ? 28.078 6.017 -23.270 1.00 88.50 186 ALA A CA 1
ATOM 1482 C C . ALA A 1 186 ? 26.876 6.868 -22.844 1.00 88.50 186 ALA A C 1
ATOM 1484 O O . ALA A 1 186 ? 25.753 6.656 -23.307 1.00 88.50 186 ALA A O 1
ATOM 1485 N N . THR A 1 187 ? 27.110 7.865 -21.998 1.00 89.38 187 THR A N 1
ATOM 1486 C CA . THR A 1 187 ? 26.196 9.004 -21.846 1.00 89.38 187 THR A CA 1
ATOM 1487 C C . THR A 1 187 ? 26.414 10.001 -22.983 1.00 89.38 187 THR A C 1
ATOM 1489 O O . THR A 1 187 ? 27.475 9.992 -23.599 1.00 89.38 187 THR A O 1
ATOM 1492 N N . LEU A 1 188 ? 25.427 10.845 -23.295 1.00 87.62 188 LEU A N 1
ATOM 1493 C CA . LEU A 1 188 ? 25.590 11.946 -24.249 1.00 87.62 188 LEU A CA 1
ATOM 1494 C C . LEU A 1 188 ? 25.215 13.292 -23.593 1.00 87.62 188 LEU A C 1
ATOM 1496 O O . LEU A 1 188 ? 24.065 13.454 -23.169 1.00 87.62 188 LEU A O 1
ATOM 1500 N N . PRO A 1 189 ? 26.151 14.265 -23.518 1.00 86.62 189 PRO A N 1
ATOM 1501 C CA . PRO A 1 189 ? 27.576 14.167 -23.878 1.00 86.62 189 PRO A CA 1
ATOM 1502 C C . PRO A 1 189 ? 28.344 13.114 -23.059 1.00 86.62 189 PRO A C 1
ATOM 1504 O O . PRO A 1 189 ? 27.951 12.779 -21.942 1.00 86.62 189 PRO A O 1
ATOM 1507 N N . GLU A 1 190 ? 29.433 12.592 -23.624 1.00 86.62 190 GLU A N 1
ATOM 1508 C CA . GLU A 1 190 ? 30.219 11.517 -23.008 1.00 86.62 190 GLU A CA 1
ATOM 1509 C C . GLU A 1 190 ? 30.782 11.930 -21.642 1.00 86.62 190 GLU A C 1
ATOM 1511 O O . GLU A 1 190 ? 31.304 13.030 -21.469 1.00 86.62 190 GLU A O 1
ATOM 1516 N N . GLY A 1 191 ? 30.628 11.053 -20.648 1.00 81.31 191 GLY A N 1
ATOM 1517 C CA . GLY A 1 191 ? 31.056 11.302 -19.271 1.00 81.31 191 GLY A CA 1
ATOM 1518 C C . GLY A 1 191 ? 30.104 12.175 -18.442 1.00 81.31 191 GLY A C 1
ATOM 1519 O O . GLY A 1 191 ? 30.340 12.339 -17.244 1.00 81.31 191 GLY A O 1
ATOM 1520 N N . ASP A 1 192 ? 29.011 12.703 -19.013 1.00 84.25 192 ASP A N 1
ATOM 1521 C CA . ASP A 1 192 ? 28.044 13.509 -18.253 1.00 84.25 192 ASP A CA 1
ATOM 1522 C C . ASP A 1 192 ? 27.251 12.637 -17.259 1.00 84.25 192 ASP A C 1
ATOM 1524 O O . ASP A 1 192 ? 26.429 11.803 -17.641 1.00 84.25 192 ASP A O 1
ATOM 1528 N N . GLN A 1 193 ? 27.469 12.855 -15.958 1.00 79.62 193 GLN A N 1
ATOM 1529 C CA . GLN A 1 193 ? 26.749 12.183 -14.864 1.00 79.62 193 GLN A CA 1
ATOM 1530 C C . GLN A 1 193 ? 25.281 12.631 -14.730 1.00 79.62 193 GLN A C 1
ATOM 1532 O O . GLN A 1 193 ? 24.502 12.011 -14.004 1.00 79.62 193 GLN A O 1
ATOM 1537 N N . LYS A 1 194 ? 24.907 13.731 -15.391 1.00 85.56 194 LYS A N 1
ATOM 1538 C CA . LYS A 1 194 ? 23.559 14.312 -15.433 1.00 85.56 194 LYS A CA 1
ATOM 1539 C C . LYS A 1 194 ? 22.967 14.230 -16.839 1.00 85.56 194 LYS A C 1
ATOM 1541 O O . LYS A 1 194 ? 22.122 15.055 -17.200 1.00 85.56 194 LYS A O 1
ATOM 1546 N N . ALA A 1 195 ? 23.414 13.266 -17.641 1.00 86.69 195 ALA A N 1
ATOM 1547 C CA . ALA A 1 195 ? 22.953 13.122 -19.011 1.00 86.69 195 ALA A CA 1
ATOM 1548 C C . ALA A 1 195 ? 21.428 12.946 -19.076 1.00 86.69 195 ALA A C 1
ATOM 1550 O O . ALA A 1 195 ? 20.806 12.342 -18.201 1.00 86.69 195 ALA A O 1
ATOM 1551 N N . ALA A 1 196 ? 20.815 13.495 -20.121 1.00 92.25 196 ALA A N 1
ATOM 1552 C CA . ALA A 1 196 ? 19.432 13.185 -20.483 1.00 92.25 196 ALA A CA 1
ATOM 1553 C C . ALA A 1 196 ? 19.365 12.063 -21.527 1.00 92.25 196 ALA A C 1
ATOM 1555 O O . ALA A 1 196 ? 18.281 11.641 -21.911 1.00 92.25 196 ALA A O 1
ATOM 1556 N N . GLU A 1 197 ? 20.513 11.604 -22.015 1.00 93.69 197 GLU A N 1
ATOM 1557 C CA . GLU A 1 197 ? 20.621 10.733 -23.172 1.00 93.69 197 GLU A CA 1
ATOM 1558 C C . GLU A 1 197 ? 21.735 9.721 -22.939 1.00 93.69 197 GLU A C 1
ATOM 1560 O O . GLU A 1 197 ? 22.794 10.052 -22.399 1.00 93.69 197 GLU A O 1
ATOM 1565 N N . PHE A 1 198 ? 21.506 8.479 -23.347 1.00 91.75 198 PHE A N 1
ATOM 1566 C CA . PHE A 1 198 ? 22.539 7.454 -23.315 1.00 91.75 198 PHE A CA 1
ATOM 1567 C C . PHE A 1 198 ? 22.408 6.497 -24.490 1.00 91.75 198 PHE A C 1
ATOM 1569 O O . PHE A 1 198 ? 21.306 6.208 -24.969 1.00 91.75 198 PHE A O 1
ATOM 1576 N N . ARG A 1 199 ? 23.556 5.989 -24.925 1.00 90.94 199 ARG A N 1
ATOM 1577 C CA . ARG A 1 199 ? 23.657 4.934 -25.921 1.00 90.94 199 ARG A CA 1
ATOM 1578 C C . ARG A 1 199 ? 23.642 3.581 -25.221 1.00 90.94 199 ARG A C 1
ATOM 1580 O O . ARG A 1 199 ? 24.413 3.368 -24.288 1.00 90.94 199 ARG A O 1
ATOM 1587 N N . PHE A 1 200 ? 22.768 2.671 -25.633 1.00 87.62 200 PHE A N 1
ATOM 1588 C CA . PHE A 1 200 ? 22.774 1.295 -25.135 1.00 87.62 200 PHE A CA 1
ATOM 1589 C C . PHE A 1 200 ? 23.738 0.417 -25.945 1.00 87.62 200 PHE A C 1
ATOM 1591 O O . PHE A 1 200 ? 23.969 0.657 -27.132 1.00 87.62 200 PHE A O 1
ATOM 1598 N N . ALA A 1 201 ? 24.294 -0.606 -25.290 1.00 83.50 201 ALA A N 1
ATOM 1599 C CA . ALA A 1 201 ? 25.243 -1.528 -25.909 1.00 83.50 201 ALA A CA 1
ATOM 1600 C C . ALA A 1 201 ? 24.631 -2.260 -27.128 1.00 83.50 201 ALA A C 1
ATOM 1602 O O . ALA A 1 201 ? 23.429 -2.538 -27.121 1.00 83.50 201 ALA A O 1
ATOM 1603 N N . PRO A 1 202 ? 25.417 -2.610 -28.167 1.00 77.12 202 PRO A N 1
ATOM 1604 C CA . PRO A 1 202 ? 24.915 -3.276 -29.378 1.00 77.12 202 PRO A CA 1
ATOM 1605 C C . PRO A 1 202 ? 24.133 -4.577 -29.130 1.00 77.12 202 PRO A C 1
ATOM 1607 O O . PRO A 1 202 ? 23.165 -4.861 -29.831 1.00 77.12 202 PRO A O 1
ATOM 1610 N N . ASP A 1 203 ? 24.529 -5.345 -28.118 1.00 72.25 203 ASP A N 1
ATOM 1611 C CA . ASP A 1 203 ? 23.882 -6.574 -27.641 1.00 72.25 203 ASP A CA 1
ATOM 1612 C C . ASP A 1 203 ? 22.830 -6.320 -26.543 1.00 72.25 203 ASP A C 1
ATOM 1614 O O . ASP A 1 203 ? 22.020 -7.188 -26.218 1.00 72.25 203 ASP A O 1
ATOM 1618 N N . GLY A 1 204 ? 22.807 -5.105 -25.997 1.00 63.62 204 GLY A N 1
ATOM 1619 C CA . GLY A 1 204 ? 21.887 -4.634 -24.968 1.00 63.62 204 GLY A CA 1
ATOM 1620 C C . GLY A 1 204 ? 20.585 -4.052 -25.514 1.00 63.62 204 GLY A C 1
ATOM 1621 O O . GLY A 1 204 ? 19.900 -3.332 -24.787 1.00 63.62 204 GLY A O 1
ATOM 1622 N N . ALA A 1 205 ? 20.239 -4.304 -26.780 1.00 61.34 205 ALA A N 1
ATOM 1623 C CA . ALA A 1 205 ? 19.034 -3.733 -27.361 1.00 61.34 205 ALA A CA 1
ATOM 1624 C C . ALA A 1 205 ? 17.787 -4.172 -26.569 1.00 61.34 205 ALA A C 1
ATOM 1626 O O . ALA A 1 205 ? 17.572 -5.373 -26.349 1.00 61.34 205 ALA A O 1
ATOM 1627 N N . PRO A 1 206 ? 16.925 -3.229 -26.151 1.00 61.56 206 PRO A N 1
ATOM 1628 C CA . PRO A 1 206 ? 15.642 -3.600 -25.593 1.00 61.56 206 PRO A CA 1
ATOM 1629 C C . PRO A 1 206 ? 14.852 -4.388 -26.643 1.00 61.56 206 PRO A C 1
ATOM 1631 O O . PRO A 1 206 ? 14.913 -4.108 -27.843 1.00 61.56 206 PRO A O 1
ATOM 1634 N N . ARG A 1 207 ? 14.061 -5.369 -26.190 1.00 66.88 207 ARG A N 1
ATOM 1635 C CA . ARG A 1 207 ? 12.962 -5.926 -26.998 1.00 66.88 207 ARG A CA 1
ATOM 1636 C C . ARG A 1 207 ? 12.226 -4.769 -27.685 1.00 66.88 207 ARG A C 1
ATOM 1638 O O . ARG A 1 207 ? 12.070 -3.725 -27.058 1.00 66.88 207 ARG A O 1
ATOM 1645 N N . HIS A 1 208 ? 11.725 -4.950 -28.909 1.00 75.25 208 HIS A N 1
ATOM 1646 C CA . HIS A 1 208 ? 10.866 -3.940 -29.539 1.00 75.25 208 HIS A CA 1
ATOM 1647 C C . HIS A 1 208 ? 9.690 -3.611 -28.604 1.00 75.25 208 HIS A C 1
ATOM 1649 O O . HIS A 1 208 ? 8.772 -4.414 -28.423 1.00 75.25 208 HIS A O 1
ATOM 1655 N N . TRP A 1 209 ? 9.751 -2.454 -27.941 1.00 79.75 209 TRP A N 1
ATOM 1656 C CA . TRP A 1 209 ? 8.719 -2.015 -27.014 1.00 79.75 209 TRP A CA 1
ATOM 1657 C C . TRP A 1 209 ? 7.574 -1.421 -27.817 1.00 79.75 209 TRP A C 1
ATOM 1659 O O . TRP A 1 209 ? 7.758 -0.445 -28.532 1.00 79.75 209 TRP A O 1
ATOM 1669 N N . ALA A 1 210 ? 6.370 -1.968 -27.659 1.00 82.38 210 ALA A N 1
ATOM 1670 C CA . ALA A 1 210 ? 5.192 -1.456 -28.358 1.00 82.38 210 ALA A CA 1
ATOM 1671 C C . ALA A 1 210 ? 4.851 -0.001 -27.977 1.00 82.38 210 ALA A C 1
ATOM 1673 O O . ALA A 1 210 ? 4.194 0.703 -28.739 1.00 82.38 210 ALA A O 1
ATOM 1674 N N . ARG A 1 211 ? 5.254 0.442 -26.776 1.00 84.62 211 ARG A N 1
ATOM 1675 C CA . ARG A 1 211 ? 4.987 1.785 -26.233 1.00 84.62 211 ARG A CA 1
ATOM 1676 C C . ARG A 1 211 ? 6.186 2.293 -25.421 1.00 84.62 211 ARG A C 1
ATOM 1678 O O . ARG A 1 211 ? 6.116 2.307 -24.192 1.00 84.62 211 ARG A O 1
ATOM 1685 N N . PRO A 1 212 ? 7.292 2.697 -26.070 1.00 83.38 212 PRO A N 1
ATOM 1686 C CA . PRO A 1 212 ? 8.517 3.094 -25.373 1.00 83.38 212 PRO A CA 1
ATOM 1687 C C . PRO A 1 212 ? 8.311 4.284 -24.425 1.00 83.38 212 PRO A C 1
ATOM 1689 O O . PRO A 1 212 ? 8.915 4.312 -23.363 1.00 83.38 212 PRO A O 1
ATOM 1692 N N . GLY A 1 213 ? 7.393 5.208 -24.737 1.00 83.69 213 GLY A N 1
ATOM 1693 C CA . GLY A 1 213 ? 7.062 6.340 -23.859 1.00 83.69 213 GLY A CA 1
ATOM 1694 C C . GLY A 1 213 ? 6.354 5.971 -22.544 1.00 83.69 213 GLY A C 1
ATOM 1695 O O . GLY A 1 213 ? 6.157 6.835 -21.700 1.00 83.69 213 GLY A O 1
ATOM 1696 N N . GLN A 1 214 ? 5.953 4.706 -22.349 1.00 86.38 214 GLN A N 1
ATOM 1697 C CA . GLN A 1 214 ? 5.438 4.207 -21.062 1.00 86.38 214 GLN A CA 1
ATOM 1698 C C . GLN A 1 214 ? 6.533 3.570 -20.192 1.00 86.38 214 GLN A C 1
ATOM 1700 O O . GLN A 1 214 ? 6.264 3.171 -19.057 1.00 86.38 214 GLN A O 1
ATOM 1705 N N . ALA A 1 215 ? 7.748 3.428 -20.726 1.00 90.12 215 ALA A N 1
ATOM 1706 C CA . ALA A 1 215 ? 8.878 2.894 -19.992 1.00 90.12 215 ALA A CA 1
ATOM 1707 C C . ALA A 1 215 ? 9.512 3.967 -19.100 1.00 90.12 215 ALA A C 1
ATOM 1709 O O . ALA A 1 215 ? 9.422 5.169 -19.345 1.00 90.12 215 ALA A O 1
ATOM 1710 N N . GLU A 1 216 ? 10.205 3.504 -18.069 1.00 92.62 216 GLU A N 1
ATOM 1711 C CA . GLU A 1 216 ? 11.048 4.330 -17.218 1.00 92.62 216 GLU A CA 1
ATOM 1712 C C . GLU A 1 216 ? 12.401 3.646 -17.084 1.00 92.62 216 GLU A C 1
ATOM 1714 O O . GLU A 1 216 ? 12.484 2.414 -17.044 1.00 92.62 216 GLU A O 1
ATOM 1719 N N . VAL A 1 217 ? 13.451 4.445 -16.972 1.00 91.81 217 VAL A N 1
ATOM 1720 C CA . VAL A 1 217 ? 14.800 3.974 -16.684 1.00 91.81 217 VAL A CA 1
ATOM 1721 C C . VAL A 1 217 ? 15.054 4.177 -15.204 1.00 91.81 217 VAL A C 1
ATOM 1723 O O . VAL A 1 217 ? 14.927 5.292 -14.705 1.00 91.81 217 VAL A O 1
ATOM 1726 N N . ASN A 1 218 ? 15.402 3.096 -14.509 1.00 91.12 218 ASN A N 1
ATOM 1727 C CA . ASN A 1 218 ? 15.988 3.182 -13.180 1.00 91.12 218 ASN A CA 1
ATOM 1728 C C . ASN A 1 218 ? 17.509 3.231 -13.345 1.00 91.12 218 ASN A C 1
ATOM 1730 O O . ASN A 1 218 ? 18.102 2.239 -13.766 1.00 91.12 218 ASN A O 1
ATOM 1734 N N . VAL A 1 219 ? 18.115 4.381 -13.078 1.00 88.75 219 VAL A N 1
ATOM 1735 C CA . VAL A 1 219 ? 19.547 4.620 -13.258 1.00 88.75 219 VAL A CA 1
ATOM 1736 C C . VAL A 1 219 ? 20.223 4.782 -11.906 1.00 88.75 219 VAL A C 1
ATOM 1738 O O . VAL A 1 219 ? 19.726 5.492 -11.038 1.00 88.75 219 VAL A O 1
ATOM 1741 N N . PHE A 1 220 ? 21.374 4.138 -11.748 1.00 85.62 220 PHE A N 1
ATOM 1742 C CA . PHE A 1 220 ? 22.285 4.332 -10.624 1.00 85.62 220 PHE A CA 1
ATOM 1743 C C . PHE A 1 220 ? 23.503 5.100 -11.146 1.00 85.62 220 PHE A C 1
ATOM 1745 O O . PHE A 1 220 ? 24.385 4.489 -11.749 1.00 85.62 220 PHE A O 1
ATOM 1752 N N . PRO A 1 221 ? 23.537 6.438 -11.026 1.00 77.81 221 PRO A N 1
ATOM 1753 C CA . PRO A 1 221 ? 24.670 7.214 -11.503 1.00 77.81 221 PRO A CA 1
ATOM 1754 C C . PRO A 1 221 ? 25.887 7.075 -10.576 1.00 77.81 221 PRO A C 1
ATOM 1756 O O . PRO A 1 221 ? 25.759 6.971 -9.353 1.00 77.81 221 PRO A O 1
ATOM 1759 N N . TRP A 1 222 ? 27.078 7.171 -11.171 1.00 72.31 222 TRP A N 1
ATOM 1760 C CA . TRP A 1 222 ? 28.359 7.320 -10.473 1.00 72.31 222 TRP A CA 1
ATOM 1761 C C . TRP A 1 222 ? 28.592 6.260 -9.375 1.00 72.31 222 TRP A C 1
ATOM 1763 O O . TRP A 1 222 ? 28.540 5.073 -9.664 1.00 72.31 222 TRP A O 1
ATOM 1773 N N . TYR A 1 223 ? 28.849 6.658 -8.123 1.00 71.56 223 TYR A N 1
ATOM 1774 C CA . TYR A 1 223 ? 29.148 5.758 -7.000 1.00 71.56 223 TYR A CA 1
ATOM 1775 C C . TYR A 1 223 ? 27.957 4.866 -6.558 1.00 71.56 223 TYR A C 1
ATOM 1777 O O . TYR A 1 223 ? 28.087 4.149 -5.569 1.00 71.56 223 TYR A O 1
ATOM 1785 N N . CYS A 1 224 ? 26.797 4.923 -7.229 1.00 76.25 224 CYS A N 1
ATOM 1786 C CA . CYS A 1 224 ? 25.613 4.087 -6.961 1.00 76.25 224 CYS A CA 1
ATOM 1787 C C . CYS A 1 224 ? 24.944 4.283 -5.582 1.00 76.25 224 CYS A C 1
ATOM 1789 O O . CYS A 1 224 ? 24.235 3.397 -5.111 1.00 76.25 224 CYS A O 1
ATOM 1791 N N . TRP A 1 225 ? 25.128 5.442 -4.935 1.00 79.88 225 TRP A N 1
ATOM 1792 C CA . TRP A 1 225 ? 24.519 5.748 -3.623 1.00 79.88 225 TRP A CA 1
ATOM 1793 C C . TRP A 1 225 ? 23.055 6.175 -3.716 1.00 79.88 225 TRP A C 1
ATOM 1795 O O . TRP A 1 225 ? 22.318 6.097 -2.737 1.00 79.88 225 TRP A O 1
ATOM 1805 N N . VAL A 1 226 ? 22.645 6.652 -4.886 1.00 81.94 226 VAL A N 1
ATOM 1806 C CA . VAL A 1 226 ? 21.275 7.053 -5.188 1.00 81.94 226 VAL A CA 1
ATOM 1807 C C . VAL A 1 226 ? 20.862 6.415 -6.501 1.00 81.94 226 VAL A C 1
ATOM 1809 O O . VAL A 1 226 ? 21.704 6.096 -7.343 1.00 81.94 226 VAL A O 1
ATOM 1812 N N . ASN A 1 227 ? 19.560 6.248 -6.680 1.00 88.19 227 ASN A N 1
ATOM 1813 C CA . ASN A 1 227 ? 18.988 5.866 -7.954 1.00 88.19 227 ASN A CA 1
ATOM 1814 C C . ASN A 1 227 ? 17.914 6.865 -8.359 1.00 88.19 227 ASN A C 1
ATOM 1816 O O . ASN A 1 227 ? 17.234 7.448 -7.515 1.00 88.19 227 ASN A O 1
ATOM 1820 N N . ASP A 1 228 ? 17.747 7.025 -9.661 1.00 89.88 228 ASP A N 1
ATOM 1821 C CA . ASP A 1 228 ? 16.768 7.921 -10.247 1.00 89.88 228 ASP A CA 1
ATOM 1822 C C . ASP A 1 228 ? 15.857 7.127 -11.188 1.00 89.88 228 ASP A C 1
ATOM 1824 O O . ASP A 1 228 ? 16.324 6.256 -11.922 1.00 89.88 228 ASP A O 1
ATOM 1828 N N . ILE A 1 229 ? 14.548 7.377 -11.144 1.00 92.06 229 ILE A N 1
ATOM 1829 C CA . ILE A 1 229 ? 13.565 6.696 -11.996 1.00 92.06 229 ILE A CA 1
ATOM 1830 C C . ILE A 1 229 ? 12.950 7.733 -12.924 1.00 92.06 229 ILE A C 1
ATOM 1832 O O . ILE A 1 229 ? 12.155 8.572 -12.497 1.00 92.06 229 ILE A O 1
ATOM 1836 N N . ILE A 1 230 ? 13.319 7.665 -14.200 1.00 93.44 230 ILE A N 1
ATOM 1837 C CA . ILE A 1 230 ? 13.038 8.723 -15.168 1.00 93.44 230 ILE A CA 1
ATOM 1838 C C . ILE A 1 230 ? 12.221 8.152 -16.332 1.00 93.44 230 ILE A C 1
ATOM 1840 O O . ILE A 1 230 ? 12.645 7.162 -16.933 1.00 93.44 230 ILE A O 1
ATOM 1844 N N . PRO A 1 231 ? 11.067 8.750 -16.685 1.00 93.50 231 PRO A N 1
ATOM 1845 C CA . PRO A 1 231 ? 10.316 8.367 -17.875 1.00 93.50 231 PRO A CA 1
ATOM 1846 C C . PRO A 1 231 ? 11.160 8.469 -19.145 1.00 93.50 231 PRO A C 1
ATOM 1848 O O . PRO A 1 231 ? 11.931 9.414 -19.320 1.00 93.50 231 PRO A O 1
ATOM 1851 N N . VAL A 1 232 ? 10.990 7.509 -20.049 1.00 93.12 232 VAL A N 1
ATOM 1852 C CA . VAL A 1 232 ? 11.597 7.554 -21.380 1.00 93.12 232 VAL A CA 1
ATOM 1853 C C . VAL A 1 232 ? 10.813 8.538 -22.242 1.00 93.12 232 VAL A C 1
ATOM 1855 O O . VAL A 1 232 ? 9.603 8.401 -22.412 1.00 93.12 232 VAL A O 1
ATOM 1858 N N . LYS A 1 233 ? 11.507 9.522 -22.813 1.00 93.44 233 LYS A N 1
ATOM 1859 C CA . LYS A 1 233 ? 10.941 10.452 -23.795 1.00 93.44 233 LYS A CA 1
ATOM 1860 C C . LYS A 1 233 ? 10.902 9.815 -25.179 1.00 93.44 233 LYS A C 1
ATOM 1862 O O . LYS A 1 233 ? 9.888 9.892 -25.865 1.00 93.44 233 LYS A O 1
ATOM 1867 N N . GLN A 1 234 ? 12.004 9.190 -25.585 1.00 91.38 234 GLN A N 1
ATOM 1868 C CA . GLN A 1 234 ? 12.152 8.598 -26.910 1.00 91.38 234 GLN A CA 1
ATOM 1869 C C . GLN A 1 234 ? 13.180 7.466 -26.889 1.00 91.38 234 GLN A C 1
ATOM 1871 O O . GLN A 1 234 ? 14.135 7.492 -26.115 1.00 91.38 234 GLN A O 1
ATOM 1876 N N . VAL A 1 235 ? 12.981 6.483 -27.765 1.00 90.00 235 VAL A N 1
ATOM 1877 C CA . VAL A 1 235 ? 13.973 5.452 -28.084 1.00 90.00 235 VAL A CA 1
ATOM 1878 C C . VAL A 1 235 ? 14.261 5.550 -29.575 1.00 90.00 235 VAL A C 1
ATOM 1880 O O . VAL A 1 235 ? 13.342 5.436 -30.383 1.00 90.00 235 VAL A O 1
ATOM 1883 N N . ASP A 1 236 ? 15.520 5.772 -29.928 1.00 89.06 236 ASP A N 1
ATOM 1884 C CA . ASP A 1 236 ? 16.015 5.722 -31.300 1.00 89.06 236 ASP A CA 1
ATOM 1885 C C . ASP A 1 236 ? 16.874 4.467 -31.443 1.00 89.06 236 ASP A C 1
ATOM 1887 O O . ASP A 1 236 ? 18.044 4.415 -31.063 1.00 89.06 236 ASP A O 1
ATOM 1891 N N . THR A 1 237 ? 16.259 3.412 -31.968 1.00 85.50 237 THR A N 1
ATOM 1892 C CA . THR A 1 237 ? 16.919 2.119 -32.151 1.00 85.50 237 THR A CA 1
ATOM 1893 C C . THR A 1 237 ? 17.981 2.146 -33.247 1.00 85.50 237 THR A C 1
ATOM 1895 O O . THR A 1 237 ? 18.897 1.331 -33.187 1.00 85.50 237 THR A O 1
ATOM 1898 N N . GLY A 1 238 ? 17.890 3.064 -34.218 1.00 86.94 238 GLY A N 1
ATOM 1899 C CA . GLY A 1 238 ? 18.874 3.195 -35.297 1.00 86.94 238 GLY A CA 1
ATOM 1900 C C . GLY A 1 238 ? 20.218 3.691 -34.772 1.00 86.94 238 GLY A C 1
ATOM 1901 O O . GLY A 1 238 ? 21.261 3.142 -35.119 1.00 86.94 238 GLY A O 1
ATOM 1902 N N . ASN A 1 239 ? 20.179 4.654 -33.850 1.00 89.06 239 ASN A N 1
ATOM 1903 C CA . ASN A 1 239 ? 21.371 5.207 -33.199 1.00 89.06 239 ASN A CA 1
ATOM 1904 C C . ASN A 1 239 ? 21.693 4.567 -31.837 1.00 89.06 239 ASN A C 1
ATOM 1906 O O . ASN A 1 239 ? 22.636 4.982 -31.162 1.00 89.06 239 ASN A O 1
ATOM 1910 N N . ARG A 1 240 ? 20.916 3.558 -31.426 1.00 89.94 240 ARG A N 1
ATOM 1911 C CA . ARG A 1 240 ? 20.962 2.920 -30.101 1.00 89.94 240 ARG A CA 1
ATOM 1912 C C . ARG A 1 240 ? 20.804 3.892 -28.930 1.00 89.94 240 ARG A C 1
ATOM 1914 O O . ARG A 1 240 ? 21.453 3.741 -27.901 1.00 89.94 240 ARG A O 1
ATOM 1921 N N . MET A 1 241 ? 19.942 4.888 -29.072 1.00 90.94 241 MET A N 1
ATOM 1922 C CA . MET A 1 241 ? 19.773 5.958 -28.096 1.00 90.94 241 MET A CA 1
ATOM 1923 C C . MET A 1 241 ? 18.483 5.813 -27.294 1.00 90.94 241 MET A C 1
ATOM 1925 O O . MET A 1 241 ? 17.417 5.517 -27.836 1.00 90.94 241 MET A O 1
ATOM 1929 N N . ILE A 1 242 ? 18.571 6.095 -25.997 1.00 91.75 242 ILE A N 1
ATOM 1930 C CA . ILE A 1 242 ? 17.418 6.390 -25.147 1.00 91.75 242 ILE A CA 1
ATOM 1931 C C . ILE A 1 242 ? 17.540 7.837 -24.683 1.00 91.75 242 ILE A C 1
ATOM 1933 O O . ILE A 1 242 ? 18.554 8.236 -24.110 1.00 91.75 242 ILE A O 1
ATOM 1937 N N . ILE A 1 243 ? 16.479 8.602 -24.921 1.00 93.31 243 ILE A N 1
ATOM 1938 C CA . ILE A 1 243 ? 16.321 9.984 -24.480 1.00 93.31 243 ILE A CA 1
ATOM 1939 C C . ILE A 1 243 ? 15.342 9.978 -23.310 1.00 93.31 243 ILE A C 1
ATOM 1941 O O . ILE A 1 243 ? 14.227 9.457 -23.408 1.00 93.31 243 ILE A O 1
ATOM 1945 N N . LEU A 1 244 ? 15.756 10.560 -22.196 1.00 94.38 244 LEU A N 1
ATOM 1946 C CA . LEU A 1 244 ? 15.003 10.655 -20.957 1.00 94.38 244 LEU A CA 1
ATOM 1947 C C . LEU A 1 244 ? 14.118 11.906 -20.942 1.00 94.38 244 LEU A C 1
ATOM 1949 O O . LEU A 1 244 ? 14.412 12.920 -21.573 1.00 94.38 244 LEU A O 1
ATOM 1953 N N . GLY A 1 245 ? 13.022 11.850 -20.184 1.00 94.31 245 GLY A N 1
ATOM 1954 C CA . GLY A 1 245 ? 12.117 12.988 -19.987 1.00 94.31 245 GLY A CA 1
ATOM 1955 C C . GLY A 1 245 ? 12.772 14.167 -19.265 1.00 94.31 245 GLY A C 1
ATOM 1956 O O . GLY A 1 245 ? 12.318 15.300 -19.404 1.00 94.31 245 GLY A O 1
ATOM 1957 N N . ARG A 1 246 ? 13.852 13.909 -18.520 1.00 94.12 246 ARG A N 1
ATOM 1958 C CA . ARG A 1 246 ? 14.701 14.916 -17.880 1.00 94.12 246 ARG A CA 1
ATOM 1959 C C . ARG A 1 246 ? 16.115 14.380 -17.661 1.00 94.12 246 ARG A C 1
ATOM 1961 O O . ARG A 1 246 ? 16.348 13.178 -17.752 1.00 94.12 246 ARG A O 1
ATOM 1968 N N . ARG A 1 247 ? 17.034 15.282 -17.315 1.00 91.88 247 ARG A N 1
ATOM 1969 C CA . ARG A 1 247 ? 18.394 14.949 -16.870 1.00 91.88 247 ARG A CA 1
ATOM 1970 C C . ARG A 1 247 ? 18.385 14.107 -15.589 1.00 91.88 247 ARG A C 1
ATOM 1972 O O . ARG A 1 247 ? 17.511 14.289 -14.732 1.00 91.88 247 ARG A O 1
ATOM 1979 N N . VAL A 1 248 ? 19.383 13.231 -15.462 1.00 90.06 248 VAL A N 1
ATOM 1980 C CA . VAL A 1 248 ? 19.657 12.465 -14.235 1.00 90.06 248 VAL A CA 1
ATOM 1981 C C . VAL A 1 248 ? 20.039 13.400 -13.089 1.00 90.06 248 VAL A C 1
ATOM 1983 O O . VAL A 1 248 ? 20.763 14.380 -13.284 1.00 90.06 248 VAL A O 1
ATOM 1986 N N . GLN A 1 249 ? 19.559 13.088 -11.885 1.00 86.69 249 GLN A N 1
ATOM 1987 C CA . GLN A 1 249 ? 19.864 13.825 -10.660 1.00 86.69 249 GLN A CA 1
ATOM 1988 C C . GLN A 1 249 ? 20.702 12.962 -9.691 1.00 86.69 249 GLN A C 1
ATOM 1990 O O . GLN A 1 249 ? 20.150 12.233 -8.873 1.00 86.69 249 GLN A O 1
ATOM 1995 N N . PRO A 1 250 ? 22.047 13.021 -9.769 1.00 71.12 250 PRO A N 1
ATOM 1996 C CA . PRO A 1 250 ? 22.944 12.108 -9.051 1.00 71.12 250 PRO A CA 1
ATOM 1997 C C . PRO A 1 250 ? 23.235 12.486 -7.585 1.00 71.12 250 PRO A C 1
ATOM 1999 O O . PRO A 1 250 ? 24.074 11.850 -6.954 1.00 71.12 250 PRO A O 1
ATOM 2002 N N . GLY A 1 251 ? 22.612 13.534 -7.033 1.00 66.19 251 GLY A N 1
ATOM 2003 C CA . GLY A 1 251 ? 22.966 14.080 -5.717 1.00 66.19 251 GLY A CA 1
ATOM 2004 C C . GLY A 1 251 ? 21.933 13.816 -4.619 1.00 66.19 251 GLY A C 1
ATOM 2005 O O . GLY A 1 251 ? 20.735 13.778 -4.873 1.00 66.19 251 GLY A O 1
ATOM 2006 N N . PHE A 1 252 ? 22.387 13.753 -3.362 1.00 60.84 252 PHE A N 1
ATOM 2007 C CA . PHE A 1 252 ? 21.498 13.833 -2.190 1.00 60.84 252 PHE A CA 1
ATOM 2008 C C . PHE A 1 252 ? 20.763 15.183 -2.115 1.00 60.84 252 PHE A C 1
ATOM 2010 O O . PHE A 1 252 ? 19.603 15.237 -1.720 1.00 60.84 252 PHE A O 1
ATOM 2017 N N . MET A 1 253 ? 21.419 16.271 -2.538 1.00 55.09 253 MET A N 1
ATOM 2018 C CA . MET A 1 253 ? 20.859 17.629 -2.491 1.00 55.09 253 MET A CA 1
ATOM 2019 C C . MET A 1 253 ? 19.684 17.852 -3.453 1.00 55.09 253 MET A C 1
ATOM 2021 O O . MET A 1 253 ? 18.892 18.753 -3.219 1.00 55.09 253 MET A O 1
ATOM 2025 N N . SER A 1 254 ? 19.522 17.040 -4.504 1.00 53.53 254 SER A N 1
ATOM 2026 C CA . SER A 1 254 ? 18.360 17.132 -5.408 1.00 53.53 254 SER A CA 1
ATOM 2027 C C . SER A 1 254 ? 17.074 16.514 -4.843 1.00 53.53 254 SER A C 1
ATOM 2029 O O . SER A 1 254 ? 16.034 16.610 -5.485 1.00 53.53 254 SER A O 1
ATOM 2031 N N . LEU A 1 255 ? 17.136 15.877 -3.666 1.00 45.03 255 LEU A N 1
ATOM 2032 C CA . LEU A 1 255 ? 15.992 15.274 -2.968 1.00 45.03 255 LEU A CA 1
ATOM 2033 C C . LEU A 1 255 ? 15.512 16.101 -1.763 1.00 45.03 255 LEU A C 1
ATOM 2035 O O . LEU A 1 255 ? 14.565 15.693 -1.092 1.00 45.03 255 LEU A O 1
ATOM 2039 N N . MET A 1 256 ? 16.162 17.230 -1.467 1.00 35.12 256 MET A N 1
ATOM 2040 C CA . MET A 1 256 ? 15.700 18.163 -0.441 1.00 35.12 256 MET A CA 1
ATOM 2041 C C . MET A 1 256 ? 14.780 19.208 -1.097 1.00 35.12 256 MET A C 1
ATOM 2043 O O . MET A 1 256 ? 15.155 19.725 -2.151 1.00 35.12 256 MET A O 1
ATOM 2047 N N . PRO A 1 257 ? 13.576 19.449 -0.543 1.00 47.59 257 PRO A N 1
ATOM 2048 C CA . PRO A 1 257 ? 12.642 20.449 -1.061 1.00 47.59 257 PRO A CA 1
ATOM 2049 C C . PRO A 1 257 ? 13.190 21.877 -0.964 1.00 47.59 257 PRO A C 1
ATOM 2051 O O . PRO A 1 257 ? 14.014 22.141 -0.058 1.00 47.59 257 PRO A O 1
#

Radius of gyration: 28.47 Å; chains: 1; bounding box: 62×90×71 Å